Protein 6BWL (pdb70)

Organism: NCBI:txid339854

Radius of gyration: 18.66 Å; Cα contacts (8 Å, |Δi|>4): 687; chains: 1; bounding box: 44×49×40 Å

B-factor: mean 16.12, std 9.56, range [5.5, 86.9]

Sequence (313 aa):
MKILVTGGAGFIGRWVVKRLLQDKHEVWILDNLANSTTANITTEFAHDLNLKKQCCIQGDIKDKKLVAQLFENNSFDLCYHLAASINVQDDSIDDARATFENDTIGTFNLLEQCLNYDVKMVFMSTCMVYDKATNIQGISELDPIKPASPYAGSSKIAAENMVLSYYYAYKLPVVVIRPFNTYGPFQKTGGEGGVVAIFINNKLDNVPLNIYGDGKQTRDLLYVEDCADFVVAAGYSAKANGHIINAGTGQQDISINKLAELISGNKVSIQHVTHIHPQSEIQKLLCNYEKAKTILNNWEEPKVSLEDGVIKTEEWIKSLK

Structure (mmCIF, N/CA/C/O backbone):
data_6BWL
#
_entry.id   6BWL
#
_cell.length_a   96.420
_cell.length_b   98.341
_cell.length_c   98.603
_cell.angle_alpha   90.00
_cell.angle_beta   90.00
_cell.angle_gamma   90.00
#
_symmetry.space_group_name_H-M   'C 2 2 21'
#
loop_
_entity.id
_entity.type
_entity.pdbx_description
1 polymer Pal
2 non-polymer NICOTINAMIDE-ADENINE-DINUCLEOTIDE
3 non-polymer "URIDINE-5'-DIPHOSPHATE"
4 non-polymer 1,2-ETHANEDIOL
5 non-polymer 'CHLORIDE ION'
6 non-polymer 'SODIUM ION'
7 water water
#
loop_
_atom_site.group_PDB
_atom_site.id
_atom_site.type_symbol
_atom_site.label_atom_id
_atom_site.label_alt_id
_atom_site.label_comp_id
_atom_site.label_asym_id
_atom_site.label_entity_id
_atom_site.label_seq_id
_atom_site.pdbx_PDB_ins_code
_atom_site.Cartn_x
_atom_site.Cartn_y
_atom_site.Cartn_z
_atom_site.occupancy
_atom_site.B_iso_or_equiv
_atom_site.auth_seq_id
_atom_site.auth_comp_id
_atom_site.auth_asym_id
_atom_site.auth_atom_id
_atom_site.pdbx_PDB_model_num
ATOM 1 N N . MET A 1 1 ? -32.957 19.077 24.852 1.00 10.80 1 MET A N 1
ATOM 2 C CA . MET A 1 1 ? -33.328 18.899 23.434 1.00 10.52 1 MET A CA 1
ATOM 3 C C . MET A 1 1 ? -34.540 18.011 23.383 1.00 10.24 1 MET A C 1
ATOM 4 O O . MET A 1 1 ? -34.853 17.346 24.385 1.00 11.06 1 MET A O 1
ATOM 9 N N . LYS A 1 2 ? -35.227 18.023 22.252 1.00 10.05 2 LYS A N 1
ATOM 10 C CA . LYS A 1 2 ? -36.395 17.171 22.008 1.00 9.21 2 LYS A CA 1
ATOM 11 C C . LYS A 1 2 ? -35.919 16.049 21.084 1.00 9.67 2 LYS A C 1
ATOM 12 O O . LYS A 1 2 ? -35.474 16.302 19.959 1.00 9.66 2 LYS A O 1
ATOM 18 N N . ILE A 1 3 ? -36.028 14.826 21.579 1.00 9.12 3 ILE A N 1
ATOM 19 C CA . ILE A 1 3 ? -35.363 13.694 20.932 1.00 9.27 3 ILE A CA 1
ATOM 20 C C . ILE A 1 3 ? -36.367 12.573 20.730 1.00 9.42 3 ILE A C 1
ATOM 21 O O . ILE A 1 3 ? -37.039 12.141 21.659 1.00 10.34 3 ILE A O 1
ATOM 26 N N . LEU A 1 4 ? -36.348 12.011 19.525 1.00 8.26 4 LEU A N 1
ATOM 27 C CA . LEU A 1 4 ? -37.098 10.799 19.192 1.00 8.44 4 LEU A CA 1
ATOM 28 C C . LEU A 1 4 ? -36.166 9.603 19.181 1.00 8.82 4 LEU A C 1
ATOM 29 O O . LEU A 1 4 ? -35.141 9.636 18.485 1.00 9.49 4 LEU A O 1
ATOM 34 N N . VAL A 1 5 ? -36.470 8.559 19.952 1.00 8.01 5 VAL A N 1
ATOM 35 C CA . VAL A 1 5 ? -35.716 7.325 19.907 1.00 8.49 5 VAL A CA 1
ATOM 36 C C . VAL A 1 5 ? -36.621 6.264 19.333 1.00 8.80 5 VAL A C 1
ATOM 37 O O . VAL A 1 5 ? -37.533 5.769 20.041 1.00 9.61 5 VAL A O 1
ATOM 41 N N . THR A 1 6 ? -36.421 5.894 18.066 1.00 8.01 6 THR A N 1
ATOM 42 C CA . THR A 1 6 ? -37.160 4.764 17.555 1.00 8.04 6 THR A CA 1
ATOM 43 C C . THR A 1 6 ? -36.538 3.508 18.106 1.00 8.18 6 THR A C 1
ATOM 44 O O . THR A 1 6 ? -35.304 3.425 18.274 1.00 8.39 6 THR A O 1
ATOM 48 N N . GLY A 1 7 ? -37.332 2.486 18.409 1.00 8.19 7 GLY A N 1
ATOM 49 C CA . GLY A 1 7 ? -36.815 1.290 19.032 1.00 8.27 7 GLY A CA 1
ATOM 50 C C . GLY A 1 7 ? -36.372 1.486 20.461 1.00 8.61 7 GLY A C 1
ATOM 51 O O . GLY A 1 7 ? -35.640 0.665 21.019 1.00 8.97 7 GLY A O 1
ATOM 52 N N . GLY A 1 8 ? -36.816 2.571 21.105 1.00 8.81 8 GLY A N 1
ATOM 53 C CA . GLY A 1 8 ? -36.377 2.893 22.447 1.00 8.61 8 GLY A CA 1
ATOM 54 C C . GLY A 1 8 ? -36.853 1.995 23.562 1.00 9.05 8 GLY A C 1
ATOM 55 O O . GLY A 1 8 ? -36.369 2.163 24.682 1.00 9.39 8 GLY A O 1
ATOM 56 N N . ALA A 1 9 ? -37.804 1.088 23.288 1.00 8.30 9 ALA A N 1
ATOM 57 C CA . ALA A 1 9 ? -38.154 0.088 24.314 1.00 8.99 9 ALA A CA 1
ATOM 58 C C . ALA A 1 9 ? -37.352 -1.187 24.164 1.00 10.17 9 ALA A C 1
ATOM 59 O O . ALA A 1 9 ? -37.554 -2.103 24.949 1.00 10.55 9 ALA A O 1
ATOM 61 N N . GLY A 1 10 ? -36.456 -1.233 23.185 1.00 9.79 10 GLY A N 1
ATOM 62 C CA . GLY A 1 10 ? -35.635 -2.415 22.989 1.00 9.11 10 GLY A CA 1
ATOM 63 C C . GLY A 1 10 ? -34.414 -2.464 23.886 1.00 8.57 10 GLY A C 1
ATOM 64 O O . GLY A 1 10 ? -34.252 -1.693 24.829 1.00 8.71 10 GLY A O 1
ATOM 65 N N . PHE A 1 11 ? -33.574 -3.447 23.600 1.00 8.31 11 PHE A N 1
ATOM 66 C CA . PHE A 1 11 ? -32.393 -3.739 24.414 1.00 8.77 11 PHE A CA 1
ATOM 67 C C . PHE A 1 11 ? -31.398 -2.584 24.473 1.00 7.94 11 PHE A C 1
ATOM 68 O O . PHE A 1 11 ? -31.154 -1.990 25.519 1.00 8.89 11 PHE A O 1
ATOM 76 N N . ILE A 1 12 ? -30.846 -2.209 23.317 1.00 7.68 12 ILE A N 1
ATOM 77 C CA . ILE A 1 12 ? -29.928 -1.093 23.304 1.00 7.98 12 ILE A CA 1
ATOM 78 C C . ILE A 1 12 ? -30.682 0.214 23.514 1.00 7.76 12 ILE A C 1
ATOM 79 O O . ILE A 1 12 ? -30.252 1.121 24.244 1.00 8.39 12 ILE A O 1
ATOM 84 N N . GLY A 1 13 ? -31.869 0.300 22.917 1.00 7.80 13 GLY A N 1
ATOM 85 C CA . GLY A 1 13 ? -32.718 1.490 23.012 1.00 8.30 13 GLY A CA 1
ATOM 86 C C . GLY A 1 13 ? -33.034 1.945 24.398 1.00 7.90 13 GLY A C 1
ATOM 87 O O . GLY A 1 13 ? -32.973 3.142 24.698 1.00 9.03 13 GLY A O 1
ATOM 88 N N . ARG A 1 14 ? -33.353 0.991 25.286 1.00 7.88 14 ARG A N 1
ATOM 89 C CA . ARG A 1 14 ? -33.698 1.411 26.637 1.00 8.60 14 ARG A CA 1
ATOM 90 C C . ARG A 1 14 ? -32.530 2.040 27.351 1.00 8.25 14 ARG A C 1
ATOM 91 O O . ARG A 1 14 ? -32.672 2.916 28.221 1.00 8.49 14 ARG A O 1
ATOM 99 N N . TRP A 1 15 ? -31.297 1.604 27.023 1.00 7.92 15 TRP A N 1
ATOM 100 C CA . TRP A 1 15 ? -30.084 2.174 27.596 1.00 8.64 15 TRP A CA 1
ATOM 101 C C . TRP A 1 15 ? -29.742 3.549 27.012 1.00 8.47 15 TRP A C 1
ATOM 102 O O . TRP A 1 15 ? -29.259 4.446 27.707 1.00 9.61 15 TRP A O 1
ATOM 113 N N . VAL A 1 16 ? -30.034 3.727 25.725 1.00 8.27 16 VAL A N 1
ATOM 114 C CA . VAL A 1 16 ? -29.953 5.048 25.100 1.00 8.70 16 VAL A CA 1
ATOM 115 C C . VAL A 1 16 ? -30.908 6.003 25.780 1.00 8.93 16 VAL A C 1
ATOM 116 O O . VAL A 1 16 ? -30.538 7.123 26.164 1.00 9.34 16 VAL A O 1
ATOM 120 N N . VAL A 1 17 ? -32.158 5.546 25.946 1.00 8.70 17 VAL A N 1
ATOM 121 C CA . VAL A 1 17 ? -33.166 6.357 26.641 1.00 9.79 17 VAL A CA 1
ATOM 122 C C . VAL A 1 17 ? -32.681 6.703 28.033 1.00 9.81 17 VAL A C 1
ATOM 123 O O . VAL A 1 17 ? -32.761 7.871 28.461 1.00 9.63 17 VAL A O 1
ATOM 127 N N . LYS A 1 18 ? -32.152 5.741 28.787 1.00 9.20 18 LYS A N 1
ATOM 128 C CA . LYS A 1 18 ? -31.700 6.034 30.149 1.00 8.99 18 LYS A CA 1
ATOM 129 C C . LYS A 1 18 ? -30.690 7.182 30.155 1.00 9.26 18 LYS A C 1
ATOM 130 O O . LYS A 1 18 ? -30.776 8.091 30.978 1.00 10.34 18 LYS A O 1
ATOM 136 N N . ARG A 1 19 ? -29.706 7.113 29.265 1.00 9.36 19 ARG A N 1
ATOM 137 C CA . ARG A 1 19 ? -28.664 8.118 29.207 1.00 9.61 19 ARG A CA 1
ATOM 138 C C . ARG A 1 19 ? -29.223 9.484 28.832 1.00 9.97 19 ARG A C 1
ATOM 139 O O . ARG A 1 19 ? -28.872 10.492 29.425 1.00 10.24 19 ARG A O 1
ATOM 147 N N . LEU A 1 20 ? -30.105 9.521 27.848 1.00 9.02 20 LEU A N 1
ATOM 148 C CA . LEU A 1 20 ? -30.719 10.791 27.406 1.00 9.15 20 LEU A CA 1
ATOM 149 C C . LEU A 1 20 ? -31.553 11.437 28.521 1.00 10.06 20 LEU A C 1
ATOM 150 O O . LEU A 1 20 ? -31.518 12.648 28.719 1.00 10.50 20 LEU A O 1
ATOM 155 N N . LEU A 1 21 ? -32.262 10.600 29.283 1.00 10.01 21 LEU A N 1
ATOM 156 C CA . LEU A 1 21 ? -33.018 11.094 30.449 1.00 10.89 21 LEU A CA 1
ATOM 157 C C . LEU A 1 21 ? -32.095 11.583 31.555 1.00 11.43 21 LEU A C 1
ATOM 158 O O . LEU A 1 21 ? -32.400 12.620 32.183 1.00 12.72 21 LEU A O 1
ATOM 163 N N . GLN A 1 22 ? -30.978 10.902 31.792 1.00 10.58 22 GLN A N 1
ATOM 164 C CA . GLN A 1 22 ? -29.980 11.387 32.761 1.00 11.45 22 GLN A CA 1
ATOM 165 C C . GLN A 1 22 ? -29.457 12.755 32.363 1.00 12.08 22 GLN A C 1
ATOM 166 O O . GLN A 1 22 ? -29.196 13.629 33.214 1.00 13.94 22 GLN A O 1
ATOM 172 N N . ASP A 1 23 ? -29.366 12.985 31.052 1.00 10.34 23 ASP A N 1
ATOM 173 C CA . ASP A 1 23 ? -28.877 14.243 30.522 1.00 10.65 23 ASP A CA 1
ATOM 174 C C . ASP A 1 23 ? -29.990 15.273 30.346 1.00 11.20 23 ASP A C 1
ATOM 175 O O . ASP A 1 23 ? -29.741 16.351 29.807 1.00 12.29 23 ASP A O 1
ATOM 180 N N . LYS A 1 24 ? -31.195 14.956 30.838 1.00 11.42 24 LYS A N 1
ATOM 181 C CA . LYS A 1 24 ? -32.329 15.867 31.000 1.00 12.71 24 LYS A CA 1
ATOM 182 C C . LYS A 1 24 ? -32.952 16.339 29.690 1.00 12.39 24 LYS A C 1
ATOM 183 O O . LYS A 1 24 ? -33.594 17.392 29.589 1.00 14.33 24 LYS A O 1
ATOM 189 N N . HIS A 1 25 ? -32.806 15.518 28.647 1.00 9.92 25 HIS A N 1
ATOM 190 C CA . HIS A 1 25 ? -33.529 15.750 27.413 1.00 9.76 25 HIS A CA 1
ATOM 191 C C . HIS A 1 25 ? -34.959 15.264 27.475 1.00 10.48 25 HIS A C 1
ATOM 192 O O . HIS A 1 25 ? -35.250 14.337 28.252 1.00 11.40 25 HIS A O 1
ATOM 199 N N . GLU A 1 26 ? -35.820 15.850 26.663 1.00 10.17 26 GLU A N 1
ATOM 200 C CA . GLU A 1 26 ? -37.196 15.414 26.506 1.00 9.91 26 GLU A CA 1
ATOM 201 C C . GLU A 1 26 ? -37.178 14.318 25.453 1.00 10.85 26 GLU A C 1
ATOM 202 O O . GLU A 1 26 ? -36.726 14.554 24.326 1.00 11.20 26 GLU A O 1
ATOM 208 N N . VAL A 1 27 ? -37.643 13.127 25.814 1.00 9.98 27 VAL A N 1
ATOM 209 C CA . VAL A 1 27 ? -37.523 11.951 24.965 1.00 9.98 27 VAL A CA 1
ATOM 210 C C . VAL A 1 27 ? -38.920 11.425 24.615 1.00 9.59 27 VAL A C 1
ATOM 211 O O . VAL A 1 27 ? -39.796 11.239 25.499 1.00 10.77 27 VAL A O 1
ATOM 215 N N . TRP A 1 28 ? -39.091 11.098 23.353 1.00 9.18 28 TRP A N 1
ATOM 216 C CA . TRP A 1 28 ? -40.252 10.377 22.829 1.00 9.00 28 TRP A CA 1
ATOM 217 C C . TRP A 1 28 ? -39.721 9.048 22.324 1.00 10.57 28 TRP A C 1
ATOM 218 O O . TRP A 1 28 ? -38.726 8.990 21.600 1.00 10.94 28 TRP A O 1
ATOM 229 N N . ILE A 1 29 ? -40.396 7.952 22.657 1.00 9.83 29 ILE A N 1
ATOM 230 C CA . ILE A 1 29 ? -40.085 6.645 22.105 1.00 9.13 29 ILE A CA 1
ATOM 231 C C . ILE A 1 29 ? -41.117 6.255 21.088 1.00 10.20 29 ILE A C 1
ATOM 232 O O . ILE A 1 29 ? -42.335 6.439 21.287 1.00 10.92 29 ILE A O 1
ATOM 237 N N . LEU A 1 30 ? -40.668 5.698 19.965 1.00 9.59 30 LEU A N 1
ATOM 238 C CA . LEU A 1 30 ? -41.559 5.090 19.000 1.00 10.01 30 LEU A CA 1
ATOM 239 C C . LEU A 1 30 ? -41.149 3.620 18.873 1.00 10.21 30 LEU A C 1
ATOM 240 O O . LEU A 1 30 ? -40.008 3.338 18.462 1.00 10.34 30 LEU A O 1
ATOM 245 N N . ASP A 1 31 ? -42.009 2.679 19.248 1.00 10.58 31 ASP A N 1
ATOM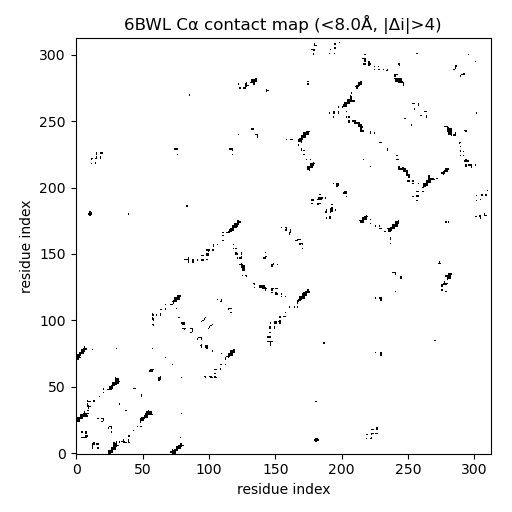 246 C CA . ASP A 1 31 ? -41.645 1.277 19.283 1.00 10.21 31 ASP A CA 1
ATOM 247 C C . ASP A 1 31 ? -42.919 0.442 19.120 1.00 12.14 31 ASP A C 1
ATOM 248 O O . ASP A 1 31 ? -43.859 0.691 19.853 1.00 13.87 31 ASP A O 1
ATOM 253 N N . ASN A 1 32 ? -42.923 -0.518 18.216 1.00 11.54 32 ASN A N 1
ATOM 254 C CA . ASN A 1 32 ? -44.139 -1.323 17.978 1.00 11.43 32 ASN A CA 1
ATOM 255 C C . ASN A 1 32 ? -44.152 -2.514 18.937 1.00 14.68 32 ASN A C 1
ATOM 256 O O . ASN A 1 32 ? -45.082 -3.323 18.877 1.00 14.36 32 ASN A O 1
ATOM 261 N N . LEU A 1 33 ? -43.139 -2.670 19.788 1.00 11.70 33 LEU A N 1
ATOM 262 C CA . LEU A 1 33 ? -43.052 -3.771 20.737 1.00 12.16 33 LEU A CA 1
ATOM 263 C C . LEU A 1 33 ? -43.048 -5.128 20.052 1.00 14.06 33 LEU A C 1
ATOM 264 O O . LEU A 1 33 ? -43.409 -6.151 20.678 1.00 14.58 33 LEU A O 1
ATOM 269 N N . ALA A 1 34 ? -42.573 -5.210 18.819 1.00 11.92 34 ALA A N 1
ATOM 270 C CA . ALA A 1 34 ? -42.509 -6.463 18.132 1.00 12.69 34 ALA A CA 1
ATOM 271 C C . ALA A 1 34 ? -41.460 -7.376 18.740 1.00 13.14 34 ALA A C 1
ATOM 272 O O . ALA A 1 34 ? -41.605 -8.598 18.666 1.00 15.41 34 ALA A O 1
ATOM 274 N N . ASN A 1 35 ? -40.407 -6.819 19.328 1.00 12.84 35 ASN A N 1
ATOM 275 C CA . ASN A 1 35 ? -39.322 -7.617 19.891 1.00 12.52 35 ASN A CA 1
ATOM 276 C C . ASN A 1 35 ? -38.995 -7.230 21.324 1.00 12.08 35 ASN A C 1
ATOM 277 O O . ASN A 1 35 ? -37.915 -7.548 21.817 1.00 12.78 35 ASN A O 1
ATOM 282 N N . SER A 1 36 ? -39.918 -6.581 22.013 1.00 11.22 36 SER A N 1
ATOM 283 C CA . SER A 1 36 ? -39.657 -6.102 23.362 1.00 11.85 36 SER A CA 1
ATOM 284 C C . SER A 1 36 ? -40.944 -5.955 24.128 1.00 13.71 36 SER A C 1
ATOM 285 O O . SER A 1 36 ? -42.007 -6.131 23.539 1.00 13.99 36 SER A O 1
ATOM 288 N N . THR A 1 37 ? -40.829 -5.614 25.408 1.00 13.20 37 THR A N 1
ATOM 289 C CA . THR A 1 37 ? -41.997 -5.269 26.222 1.00 14.47 37 THR A CA 1
ATOM 290 C C . THR A 1 37 ? -41.704 -4.000 26.972 1.00 15.30 37 THR A C 1
ATOM 291 O O . THR A 1 37 ? -40.538 -3.576 27.105 1.00 14.41 37 THR A O 1
ATOM 295 N N . THR A 1 38 ? -42.743 -3.376 27.527 1.00 16.22 38 THR A N 1
ATOM 296 C CA . THR A 1 38 ? -42.530 -2.173 28.292 1.00 14.42 38 THR A CA 1
ATOM 297 C C . THR A 1 38 ? -41.795 -2.386 29.592 1.00 13.25 38 THR A C 1
ATOM 298 O O . THR A 1 38 ? -41.358 -1.415 30.182 1.00 14.09 38 THR A O 1
ATOM 302 N N . ALA A 1 39 ? -41.574 -3.637 30.014 1.00 14.22 39 ALA A N 1
ATOM 303 C CA . ALA A 1 39 ? -40.708 -3.892 31.156 1.00 13.08 39 ALA A CA 1
ATOM 304 C C . ALA A 1 39 ? -39.318 -3.303 30.975 1.00 12.58 39 ALA A C 1
ATOM 305 O O . ALA A 1 39 ? -38.653 -2.953 31.940 1.00 12.92 39 ALA A O 1
ATOM 307 N N . ASN A 1 40 ? -38.912 -3.131 29.719 1.00 11.76 40 ASN A N 1
ATOM 308 C CA . ASN A 1 40 ? -37.592 -2.546 29.475 1.00 10.25 40 ASN A CA 1
ATOM 309 C C . ASN A 1 40 ? -37.493 -1.064 29.851 1.00 11.22 40 ASN A C 1
ATOM 310 O O . ASN A 1 40 ? -36.395 -0.549 30.049 1.00 11.33 40 ASN A O 1
ATOM 315 N N . ILE A 1 41 ? -38.643 -0.385 29.951 1.00 11.92 41 ILE A N 1
ATOM 316 C CA . ILE A 1 41 ? -38.705 1.034 30.242 1.00 11.76 41 ILE A CA 1
ATOM 317 C C . ILE A 1 41 ? -39.493 1.396 31.493 1.00 13.35 41 ILE A C 1
ATOM 318 O O . ILE A 1 41 ? -39.628 2.578 31.805 1.00 13.52 41 ILE A O 1
ATOM 323 N N . THR A 1 42 ? -39.937 0.399 32.247 1.00 14.14 42 THR A N 1
ATOM 324 C CA A THR A 1 42 ? -40.618 0.644 33.549 0.50 17.06 42 THR A CA 1
ATOM 325 C CA B THR A 1 42 ? -40.673 0.716 33.466 0.50 17.00 42 THR A CA 1
ATOM 326 C C . THR A 1 42 ? -39.827 1.539 34.448 1.00 15.46 42 THR A C 1
ATOM 327 O O . THR A 1 42 ? -40.380 2.355 35.187 1.00 15.13 42 THR A O 1
ATOM 334 N N . GLU A 1 43 ? -38.508 1.372 34.450 1.00 12.17 43 GLU A N 1
ATOM 335 C CA . GLU A 1 43 ? -37.632 2.171 35.263 1.00 12.44 43 GLU A CA 1
ATOM 336 C C . GLU A 1 43 ? -37.890 3.684 35.082 1.00 12.05 43 GLU A C 1
ATOM 337 O O . GLU A 1 43 ? -37.650 4.477 36.006 1.00 15.24 43 GLU A O 1
ATOM 343 N N . PHE A 1 44 ? -38.359 4.072 33.907 1.00 12.51 44 PHE A N 1
ATOM 344 C CA . PHE A 1 44 ? -38.499 5.470 33.532 1.00 13.21 44 PHE A CA 1
ATOM 345 C C . PHE A 1 44 ? -39.936 5.972 33.579 1.00 13.33 44 PHE A C 1
ATOM 346 O O . PHE A 1 44 ? -40.207 7.074 33.127 1.00 13.50 44 PHE A O 1
ATOM 354 N N . ALA A 1 45 ? -40.847 5.164 34.098 1.00 12.13 45 ALA A N 1
ATOM 355 C CA . ALA A 1 45 ? -42.267 5.483 34.039 1.00 14.32 45 ALA A CA 1
ATOM 356 C C . ALA A 1 45 ? -42.690 6.709 34.817 1.00 14.08 45 ALA A C 1
ATOM 357 O O . ALA A 1 45 ? -43.771 7.235 34.525 1.00 16.38 45 ALA A O 1
ATOM 359 N N . HIS A 1 46 ? -41.841 7.190 35.712 1.00 11.60 46 HIS A N 1
ATOM 360 C CA . HIS A 1 46 ? -42.159 8.392 36.474 1.00 11.34 46 HIS A CA 1
ATOM 361 C C . HIS A 1 46 ? -41.208 9.544 36.154 1.00 11.86 46 HIS A C 1
ATOM 362 O O . HIS A 1 46 ? -41.156 10.534 36.890 1.00 11.61 46 HIS A O 1
ATOM 369 N N . ASP A 1 47 ? -40.448 9.414 35.066 1.00 11.99 47 ASP A N 1
ATOM 370 C CA . ASP A 1 47 ? -39.564 10.521 34.664 1.00 12.39 47 ASP A CA 1
ATOM 371 C C . ASP A 1 47 ? -40.355 11.443 33.754 1.00 12.52 47 ASP A C 1
ATOM 372 O O . ASP A 1 47 ? -40.773 11.048 32.666 1.00 13.25 47 ASP A O 1
ATOM 377 N N . LEU A 1 48 ? -40.580 12.681 34.189 1.00 14.24 48 LEU A N 1
ATOM 378 C CA . LEU A 1 48 ? -41.352 13.628 33.426 1.00 14.57 48 LEU A CA 1
ATOM 379 C C . LEU A 1 48 ? -40.707 13.966 32.081 1.00 13.54 48 LEU A C 1
ATOM 380 O O . LEU A 1 48 ? -41.401 14.484 31.209 1.00 15.64 48 LEU A O 1
ATOM 385 N N . ASN A 1 49 ? -39.399 13.697 31.947 1.00 12.65 49 ASN A N 1
ATOM 386 C CA . ASN A 1 49 ? -38.750 13.949 30.661 1.00 11.67 49 ASN A CA 1
ATOM 387 C C . ASN A 1 49 ? -38.978 12.843 29.656 1.00 11.63 49 ASN A C 1
ATOM 388 O O . ASN A 1 49 ? -38.705 13.049 28.483 1.00 12.09 49 ASN A O 1
ATOM 393 N N . LEU A 1 50 ? -39.525 11.704 30.074 1.00 11.30 50 LEU A N 1
ATOM 394 C CA . LEU A 1 50 ? -39.976 10.697 29.103 1.00 12.05 50 LEU A CA 1
ATOM 395 C C . LEU A 1 50 ? -41.398 11.080 28.715 1.00 12.37 50 LEU A C 1
ATOM 396 O O . LEU A 1 50 ? -42.363 10.855 29.481 1.00 14.66 50 LEU A O 1
ATOM 401 N N . LYS A 1 51 ? -41.539 11.749 27.579 1.00 11.60 51 LYS A N 1
ATOM 402 C CA A LYS A 1 51 ? -42.788 12.412 27.236 0.50 12.62 51 LYS A CA 1
ATOM 403 C CA B LYS A 1 51 ? -42.783 12.411 27.217 0.50 12.60 51 LYS A CA 1
ATOM 404 C C . LYS A 1 51 ? -43.867 11.455 26.784 1.00 16.06 51 LYS A C 1
ATOM 405 O O . LYS A 1 51 ? -45.029 11.616 27.155 1.00 17.13 51 LYS A O 1
ATOM 416 N N . GLN A 1 52 ? -43.509 10.471 25.978 1.00 12.78 52 GLN A N 1
ATOM 417 C CA . GLN A 1 52 ? -44.495 9.569 25.404 1.00 14.36 52 GLN A CA 1
ATOM 418 C C . GLN A 1 52 ? -43.784 8.322 24.964 1.00 16.75 52 GLN A C 1
ATOM 419 O O . GLN A 1 52 ? -42.620 8.385 24.508 1.00 15.07 52 GLN A O 1
ATOM 425 N N . CYS A 1 53 ? -44.465 7.191 25.048 1.00 15.14 53 CYS A N 1
ATOM 426 C CA A CYS A 1 53 ? -44.035 5.962 24.435 0.50 14.58 53 CYS A CA 1
ATOM 427 C CA B CYS A 1 53 ? -44.015 5.939 24.424 0.50 14.44 53 CYS A CA 1
ATOM 428 C C . CYS A 1 53 ? -45.095 5.528 23.448 1.00 15.11 53 CYS A C 1
ATOM 429 O O . CYS A 1 53 ? -46.138 4.956 23.832 1.00 17.59 53 CYS A O 1
ATOM 434 N N . ILE A 1 54 ? -44.873 5.811 22.174 1.00 13.35 54 ILE A N 1
ATOM 435 C CA . ILE A 1 54 ? -45.869 5.572 21.146 1.00 12.76 54 ILE A CA 1
ATOM 436 C C . ILE A 1 54 ? -45.697 4.147 20.646 1.00 14.45 54 ILE A C 1
ATOM 437 O O . ILE A 1 54 ? -44.617 3.777 20.165 1.00 13.81 54 ILE A O 1
ATOM 442 N N . GLN A 1 55 ? -46.731 3.325 20.762 1.00 12.27 55 GLN A N 1
ATOM 443 C CA . GLN A 1 55 ? -46.740 2.011 20.187 1.00 12.81 55 GLN A CA 1
ATOM 444 C C . GLN A 1 55 ? -47.216 2.113 18.758 1.00 15.82 55 GLN A C 1
ATOM 445 O O . GLN A 1 55 ? -48.420 2.192 18.462 1.00 17.75 55 GLN A O 1
ATOM 451 N N . GLY A 1 56 ? -46.269 2.213 17.845 1.00 13.60 56 GLY A N 1
ATOM 452 C CA . GLY A 1 56 ? -46.587 2.458 16.454 1.00 14.19 56 GLY A CA 1
ATOM 453 C C . GLY A 1 56 ? -45.424 1.962 15.614 1.00 12.40 56 GLY A C 1
ATOM 454 O O . GLY A 1 56 ? -44.367 1.623 16.129 1.00 12.80 56 GLY A O 1
ATOM 455 N N . ASP A 1 57 ? -45.660 1.916 14.316 1.00 11.38 57 ASP A N 1
ATOM 456 C CA . ASP A 1 57 ? -44.787 1.210 13.382 1.00 10.50 57 ASP A CA 1
ATOM 457 C C . ASP A 1 57 ? -44.147 2.212 12.452 1.00 10.69 57 ASP A C 1
ATOM 458 O O . ASP A 1 57 ? -44.832 3.035 11.846 1.00 11.19 57 ASP A O 1
ATOM 463 N N . ILE A 1 58 ? -42.826 2.141 12.316 1.00 9.49 58 ILE A N 1
ATOM 464 C CA . ILE A 1 58 ? -42.111 2.995 11.366 1.00 9.65 58 ILE A CA 1
ATOM 465 C C . ILE A 1 58 ? -42.507 2.748 9.899 1.00 9.39 58 ILE A C 1
ATOM 466 O O . ILE A 1 58 ? -42.210 3.574 9.036 1.00 10.15 58 ILE A O 1
ATOM 471 N N . LYS A 1 59 ? -43.154 1.610 9.624 1.00 9.22 59 LYS A N 1
ATOM 472 C CA . LYS A 1 59 ? -43.676 1.354 8.286 1.00 10.05 59 LYS A CA 1
ATOM 473 C C . LYS A 1 59 ? -44.992 2.064 8.013 1.00 11.81 59 LYS A C 1
ATOM 474 O O . LYS A 1 59 ? -45.438 2.074 6.887 1.00 12.13 59 LYS A O 1
ATOM 480 N N . ASP A 1 60 ? -45.600 2.645 9.033 1.00 11.20 60 ASP A N 1
ATOM 481 C CA . ASP A 1 60 ? -46.870 3.342 8.873 1.00 11.34 60 ASP A CA 1
ATOM 482 C C . ASP A 1 60 ? -46.586 4.797 8.511 1.00 11.19 60 ASP A C 1
ATOM 483 O O . ASP A 1 60 ? -46.289 5.572 9.329 1.00 11.81 60 ASP A O 1
ATOM 488 N N . LYS A 1 61 ? -46.633 5.089 7.212 1.00 12.91 61 LYS A N 1
ATOM 489 C CA . LYS A 1 61 ? -46.202 6.377 6.710 1.00 14.06 61 LYS A CA 1
ATOM 490 C C . LYS A 1 61 ? -47.021 7.521 7.331 1.00 11.48 61 LYS A C 1
ATOM 491 O O . LYS A 1 61 ? -46.493 8.574 7.650 1.00 13.11 61 LYS A O 1
ATOM 497 N N . LYS A 1 62 ? -48.312 7.290 7.488 1.00 13.47 62 LYS A N 1
ATOM 498 C CA . LYS A 1 62 ? -49.150 8.357 8.016 1.00 12.77 62 LYS A CA 1
ATOM 499 C C . LYS A 1 62 ? -48.843 8.651 9.470 1.00 12.73 62 LYS A C 1
ATOM 500 O O . LYS A 1 62 ? -48.748 9.804 9.900 1.00 12.91 62 LYS A O 1
ATOM 506 N N . LEU A 1 63 ? -48.654 7.601 10.265 1.00 11.37 63 LEU A N 1
ATOM 507 C CA . LEU A 1 63 ? -48.240 7.782 11.642 1.00 11.07 63 LEU A CA 1
ATOM 508 C C . LEU A 1 63 ? -46.911 8.522 11.773 1.00 9.93 63 LEU A C 1
ATOM 509 O O . LEU A 1 63 ? -46.766 9.455 12.556 1.00 11.22 63 LEU A O 1
ATOM 514 N N . VAL A 1 64 ? -45.943 8.140 10.939 1.00 10.61 64 VAL A N 1
ATOM 515 C CA . VAL A 1 64 ? -44.627 8.783 10.984 1.00 11.27 64 VAL A CA 1
ATOM 516 C C . VAL A 1 64 ? -44.753 10.261 10.592 1.00 10.81 64 VAL A C 1
ATOM 517 O O . VAL A 1 64 ? -44.192 11.126 11.276 1.00 11.27 64 VAL A O 1
ATOM 521 N N . ALA A 1 65 ? -45.541 10.546 9.560 1.00 12.23 65 ALA A N 1
ATOM 522 C CA . ALA A 1 65 ? -45.744 11.950 9.185 1.00 12.09 65 ALA A CA 1
ATOM 523 C C . ALA A 1 65 ? -46.392 12.751 10.314 1.00 11.93 65 ALA A C 1
ATOM 524 O O . ALA A 1 65 ? -45.913 13.818 10.697 1.00 12.27 65 ALA A O 1
ATOM 526 N N . GLN A 1 66 ? -47.465 12.194 10.897 1.00 11.32 66 GLN A N 1
ATOM 527 C CA . GLN A 1 66 ? -48.136 12.893 11.981 1.00 13.00 66 GLN A CA 1
ATOM 528 C C . GLN A 1 66 ? -47.249 13.117 13.192 1.00 13.48 66 GLN A C 1
ATOM 529 O O . GLN A 1 66 ? -47.292 14.160 13.865 1.00 12.63 66 GLN A O 1
ATOM 535 N N . LEU A 1 67 ? -46.415 12.129 13.507 1.00 11.76 67 LEU A N 1
ATOM 536 C CA . LEU A 1 67 ? -45.538 12.233 14.636 1.00 12.10 67 LEU A CA 1
ATOM 537 C C . LEU A 1 67 ? -44.562 13.406 14.488 1.00 13.16 67 LEU A C 1
ATOM 538 O O . LEU A 1 67 ? -44.403 14.202 15.392 1.00 13.29 67 LEU A O 1
ATOM 543 N N . PHE A 1 68 ? -43.988 13.578 13.312 1.00 10.88 68 PHE A N 1
ATOM 544 C CA . PHE A 1 68 ? -43.065 14.691 13.082 1.00 12.13 68 PHE A CA 1
ATOM 545 C C . PHE A 1 68 ? -43.770 16.026 12.901 1.00 14.77 68 PHE A C 1
ATOM 546 O O . PHE A 1 68 ? -43.235 17.048 13.354 1.00 16.49 68 PHE A O 1
ATOM 554 N N . GLU A 1 69 ? -44.959 15.999 12.318 1.00 13.51 69 GLU A N 1
ATOM 555 C CA . GLU A 1 69 ? -45.761 17.210 12.054 1.00 16.76 69 GLU A CA 1
ATOM 556 C C . GLU A 1 69 ? -46.208 17.806 13.364 1.00 19.78 69 GLU A C 1
ATOM 557 O O . GLU A 1 69 ? -46.368 19.041 13.434 1.00 24.12 69 GLU A O 1
ATOM 563 N N . ASN A 1 70 ? -46.449 16.978 14.379 1.00 15.24 70 ASN A N 1
ATOM 564 C CA . ASN A 1 70 ? -47.049 17.420 15.634 1.00 18.52 70 ASN A CA 1
ATOM 565 C C . ASN A 1 70 ? -46.083 17.488 16.810 1.00 18.20 70 ASN A C 1
ATOM 566 O O . ASN A 1 70 ? -46.449 17.838 17.936 1.00 21.16 70 ASN A O 1
ATOM 571 N N . ASN A 1 71 ? -44.791 17.294 16.547 1.00 18.40 71 ASN A N 1
ATOM 572 C CA . ASN A 1 71 ? -43.742 17.522 17.494 1.00 19.34 71 ASN A CA 1
ATOM 573 C C . ASN A 1 71 ? -42.688 18.427 16.842 1.00 27.45 71 ASN A C 1
ATOM 574 O O . ASN A 1 71 ? -42.796 18.869 15.678 1.00 34.63 71 ASN A O 1
ATOM 579 N N . SER A 1 72 ? -41.730 18.833 17.625 1.00 18.46 72 SER A N 1
ATOM 580 C CA . SER A 1 72 ? -40.634 19.641 17.132 1.00 18.24 72 SER A CA 1
ATOM 581 C C . SER A 1 72 ? -39.279 19.025 17.474 1.00 17.15 72 SER A C 1
ATOM 582 O O . SER A 1 72 ? -38.454 19.615 18.160 1.00 17.39 72 SER A O 1
ATOM 585 N N . PHE A 1 73 ? -39.017 17.847 16.953 1.00 10.80 73 PHE A N 1
ATOM 586 C CA . PHE A 1 73 ? -37.794 17.150 17.327 1.00 10.23 73 PHE A CA 1
ATOM 587 C C . PHE A 1 73 ? -36.558 17.876 16.811 1.00 9.67 73 PHE A C 1
ATOM 588 O O . PHE A 1 73 ? -36.531 18.399 15.687 1.00 11.14 73 PHE A O 1
ATOM 596 N N . ASP A 1 74 ? -35.513 17.802 17.627 1.00 8.39 74 ASP A N 1
ATOM 597 C CA . ASP A 1 74 ? -34.180 18.220 17.198 1.00 9.02 74 ASP A CA 1
ATOM 598 C C . ASP A 1 74 ? -33.413 17.068 16.573 1.00 8.79 74 ASP A C 1
ATOM 599 O O . ASP A 1 74 ? -32.588 17.257 15.684 1.00 9.56 74 ASP A O 1
ATOM 604 N N . LEU A 1 75 ? -33.601 15.870 17.114 1.00 9.10 75 LEU A N 1
ATOM 605 C CA . LEU A 1 75 ? -32.675 14.768 16.922 1.00 8.51 75 LEU A CA 1
ATOM 606 C C . LEU A 1 75 ? -33.428 13.458 17.001 1.00 9.33 75 LEU A C 1
ATOM 607 O O . LEU A 1 75 ? -34.351 13.340 17.817 1.00 9.37 75 LEU A O 1
ATOM 612 N N . CYS A 1 76 ? -33.067 12.503 16.125 1.00 8.31 76 CYS A N 1
ATOM 613 C CA . CYS A 1 76 ? -33.683 11.183 16.096 1.00 8.99 76 CYS A CA 1
ATOM 614 C C . CYS A 1 76 ? -32.590 10.128 16.132 1.00 9.32 76 CYS A C 1
ATOM 615 O O . CYS A 1 76 ? -31.693 10.138 15.294 1.00 9.49 76 CYS A O 1
ATOM 618 N N . TYR A 1 77 ? -32.634 9.252 17.130 1.00 8.53 77 TYR A N 1
ATOM 619 C CA . TYR A 1 77 ? -31.789 8.067 17.187 1.00 7.87 77 TYR A CA 1
ATOM 620 C C . TYR A 1 77 ? -32.650 6.942 16.640 1.00 9.35 77 TYR A C 1
ATOM 621 O O . TYR A 1 77 ? -33.666 6.559 17.247 1.00 8.85 77 TYR A O 1
ATOM 630 N N . HIS A 1 78 ? -32.295 6.436 15.463 1.00 8.08 78 HIS A N 1
ATOM 631 C CA . HIS A 1 78 ? -33.108 5.465 14.752 1.00 7.65 78 HIS A CA 1
ATOM 632 C C . HIS A 1 78 ? -32.584 4.055 14.965 1.00 7.94 78 HIS A C 1
ATOM 633 O O . HIS A 1 78 ? -31.693 3.592 14.220 1.00 8.65 78 HIS A O 1
ATOM 640 N N . LEU A 1 79 ? -33.114 3.390 16.007 1.00 7.60 79 LEU A N 1
ATOM 641 C CA . LEU A 1 79 ? -32.732 2.031 16.400 1.00 7.58 79 LEU A CA 1
ATOM 642 C C . LEU A 1 79 ? -33.740 0.978 16.025 1.00 8.06 79 LEU A C 1
ATOM 643 O O . LEU A 1 79 ? -33.434 -0.214 16.074 1.00 8.70 79 LEU A O 1
ATOM 648 N N . ALA A 1 80 ? -34.980 1.375 15.733 1.00 7.80 80 ALA A N 1
ATOM 649 C CA . ALA A 1 80 ? -35.994 0.380 15.408 1.00 8.34 80 ALA A CA 1
ATOM 650 C C . ALA A 1 80 ? -35.613 -0.418 14.184 1.00 7.62 80 ALA A C 1
ATOM 651 O O . ALA A 1 80 ? -35.325 0.167 13.163 1.00 8.59 80 ALA A O 1
ATOM 653 N N . ALA A 1 81 ? -35.697 -1.746 14.270 1.00 8.25 81 ALA A N 1
ATOM 654 C CA . ALA A 1 81 ? -35.335 -2.631 13.165 1.00 8.00 81 ALA A CA 1
ATOM 655 C C . ALA A 1 81 ? -35.724 -4.050 13.507 1.00 8.54 81 ALA A C 1
ATOM 656 O O . ALA A 1 81 ? -35.794 -4.387 14.702 1.00 9.51 81 ALA A O 1
ATOM 658 N N . SER A 1 82 ? -35.880 -4.873 12.472 1.00 8.74 82 SER A N 1
ATOM 659 C CA . SER A 1 82 ? -35.711 -6.322 12.553 1.00 9.89 82 SER A CA 1
ATOM 660 C C . SER A 1 82 ? -34.227 -6.648 12.610 1.00 9.08 82 SER A C 1
ATOM 661 O O . SER A 1 82 ? -33.449 -6.086 11.836 1.00 10.78 82 SER A O 1
ATOM 664 N N . ILE A 1 83 ? -33.808 -7.527 13.520 1.00 9.37 83 ILE A N 1
ATOM 665 C CA . ILE A 1 83 ? -32.400 -7.695 13.828 1.00 10.84 83 ILE A CA 1
ATOM 666 C C . ILE A 1 83 ? -31.877 -9.103 13.626 1.00 13.04 83 ILE A C 1
ATOM 667 O O . ILE A 1 83 ? -30.693 -9.326 13.837 1.00 15.39 83 ILE A O 1
ATOM 672 N N . ASN A 1 84 ? -32.729 -10.037 13.246 1.00 11.79 84 ASN A N 1
ATOM 673 C CA . ASN A 1 84 ? -32.342 -11.445 13.258 1.00 11.42 84 ASN A CA 1
ATOM 674 C C . ASN A 1 84 ? -31.902 -11.928 11.879 1.00 11.45 84 ASN A C 1
ATOM 675 O O . ASN A 1 84 ? -32.631 -11.839 10.903 1.00 11.81 84 ASN A O 1
ATOM 680 N N . VAL A 1 85 ? -30.659 -12.371 11.778 1.00 10.39 85 VAL A N 1
ATOM 681 C CA . VAL A 1 85 ? -30.132 -12.819 10.502 1.00 10.23 85 VAL A CA 1
ATOM 682 C C . VAL A 1 85 ? -30.962 -13.967 9.930 1.00 10.28 85 VAL A C 1
ATOM 683 O O . VAL A 1 85 ? -31.316 -13.961 8.756 1.00 9.75 85 VAL A O 1
ATOM 687 N N . GLN A 1 86 ? -31.222 -15.001 10.739 1.00 10.44 86 GLN A N 1
ATOM 688 C CA . GLN A 1 86 ? -31.941 -16.134 10.178 1.00 10.23 86 GLN A CA 1
ATOM 689 C C . GLN A 1 86 ? -33.330 -15.761 9.686 1.00 10.75 86 GLN A C 1
ATOM 690 O O . GLN A 1 86 ? -33.740 -16.240 8.627 1.00 10.25 86 GLN A O 1
ATOM 696 N N . ASP A 1 87 ? -34.063 -14.928 10.422 1.00 10.29 87 ASP A N 1
ATOM 697 C CA A ASP A 1 87 ? -35.380 -14.483 9.978 0.50 10.97 87 ASP A CA 1
ATOM 698 C CA B ASP A 1 87 ? -35.362 -14.559 9.937 0.50 10.63 87 ASP A CA 1
ATOM 699 C C . ASP A 1 87 ? -35.266 -13.774 8.624 1.00 11.13 87 ASP A C 1
ATOM 700 O O . ASP A 1 87 ? -36.135 -13.909 7.783 1.00 11.14 87 ASP A O 1
ATOM 709 N N . SER A 1 88 ? -34.199 -13.005 8.432 1.00 9.73 88 SER A N 1
ATOM 710 C CA . SER A 1 88 ? -34.029 -12.289 7.171 1.00 9.57 88 SER A CA 1
ATOM 711 C C . SER A 1 88 ? -33.753 -13.214 6.016 1.00 10.27 88 SER A C 1
ATOM 712 O O . SER A 1 88 ? -34.084 -12.902 4.879 1.00 10.27 88 SER A O 1
ATOM 715 N N . ILE A 1 89 ? -33.124 -14.360 6.276 1.00 9.53 89 ILE A N 1
ATOM 716 C CA . ILE A 1 89 ? -32.980 -15.399 5.264 1.00 10.30 89 ILE A CA 1
ATOM 717 C C . ILE A 1 89 ? -34.286 -16.120 5.013 1.00 11.33 89 ILE A C 1
ATOM 718 O O . ILE A 1 89 ? -34.638 -16.362 3.863 1.00 11.80 89 ILE A O 1
ATOM 723 N N . ASP A 1 90 ? -35.029 -16.421 6.077 1.00 10.53 90 ASP A N 1
ATOM 724 C CA . ASP A 1 90 ? -36.311 -17.106 5.915 1.00 12.54 90 ASP A CA 1
ATOM 725 C C . ASP A 1 90 ? -37.343 -16.196 5.245 1.00 14.92 90 ASP A C 1
ATOM 726 O O . ASP A 1 90 ? -38.242 -16.693 4.555 1.00 19.22 90 ASP A O 1
ATOM 731 N N . ASP A 1 91 ? -37.263 -14.905 5.488 1.00 13.92 91 ASP A N 1
ATOM 732 C CA . ASP A 1 91 ? -38.319 -13.931 5.085 1.00 16.71 91 ASP A CA 1
ATOM 733 C C . ASP A 1 91 ? -37.643 -12.632 4.805 1.00 11.35 91 ASP A C 1
ATOM 734 O O . ASP A 1 91 ? -37.631 -11.781 5.581 1.00 15.72 91 ASP A O 1
ATOM 739 N N . ALA A 1 92 ? -37.074 -12.487 3.625 1.00 10.93 92 ALA A N 1
ATOM 740 C CA . ALA A 1 92 ? -36.333 -11.245 3.389 1.00 10.62 92 ALA A CA 1
ATOM 741 C C . ALA A 1 92 ? -37.214 -10.024 3.384 1.00 10.01 92 ALA A C 1
ATOM 742 O O . ALA A 1 92 ? -36.803 -8.942 3.860 1.00 10.76 92 ALA A O 1
ATOM 744 N N . ARG A 1 93 ? -38.425 -10.138 2.825 1.00 9.91 93 ARG A N 1
ATOM 745 C CA . ARG A 1 93 ? -39.273 -8.984 2.679 1.00 10.50 93 ARG A CA 1
ATOM 746 C C . ARG A 1 93 ? -39.513 -8.271 4.006 1.00 9.27 93 ARG A C 1
ATOM 747 O O . ARG A 1 93 ? -39.472 -7.048 4.073 1.00 10.42 93 ARG A O 1
ATOM 755 N N . ALA A 1 94 ? -39.847 -9.004 5.057 1.00 9.87 94 ALA A N 1
ATOM 756 C CA . ALA A 1 94 ? -40.196 -8.309 6.285 1.00 9.92 94 ALA A CA 1
ATOM 757 C C . ALA A 1 94 ? -38.982 -7.515 6.789 1.00 9.45 94 ALA A C 1
ATOM 758 O O . ALA A 1 94 ? -39.112 -6.381 7.274 1.00 10.53 94 ALA A O 1
ATOM 760 N N . THR A 1 95 ? -37.792 -8.099 6.694 1.00 9.73 95 THR A N 1
ATOM 761 C CA . THR A 1 95 ? -36.584 -7.401 7.138 1.00 9.52 95 THR A CA 1
ATOM 762 C C . THR A 1 95 ? -36.301 -6.167 6.283 1.00 9.07 95 THR A C 1
ATOM 763 O O . THR A 1 95 ? -35.971 -5.106 6.831 1.00 8.88 95 THR A O 1
ATOM 767 N N . PHE A 1 96 ? -36.457 -6.286 4.971 1.00 8.72 96 PHE A N 1
ATOM 768 C CA . PHE A 1 96 ? -36.323 -5.153 4.056 1.00 8.12 96 PHE A CA 1
ATOM 769 C C . PHE A 1 96 ? -37.286 -4.021 4.371 1.00 8.88 96 PHE A C 1
ATOM 770 O O . PHE A 1 96 ? -36.929 -2.830 4.356 1.00 8.64 96 PHE A O 1
ATOM 778 N N . GLU A 1 97 ? -38.544 -4.385 4.560 1.00 8.88 97 GLU A N 1
ATOM 779 C CA . GLU A 1 97 ? -39.596 -3.383 4.813 1.00 9.24 97 GLU A CA 1
ATOM 780 C C . GLU A 1 97 ? -39.317 -2.670 6.122 1.00 9.20 97 GLU A C 1
ATOM 781 O O . GLU A 1 97 ? -39.392 -1.443 6.205 1.00 9.78 97 GLU A O 1
ATOM 787 N N . ASN A 1 98 ? -38.935 -3.422 7.165 1.00 8.54 98 ASN A N 1
ATOM 788 C CA . ASN A 1 98 ? -38.656 -2.773 8.453 1.00 8.26 98 ASN A CA 1
ATOM 789 C C . ASN A 1 98 ? -37.367 -1.947 8.415 1.00 9.06 98 ASN A C 1
ATOM 790 O O . ASN A 1 98 ? -37.322 -0.867 9.027 1.00 10.54 98 ASN A O 1
ATOM 795 N N . ASP A 1 99 ? -36.330 -2.461 7.762 1.00 8.64 99 ASP A N 1
ATOM 796 C CA . ASP A 1 99 ? -35.010 -1.893 7.978 1.00 7.69 99 ASP A CA 1
ATOM 797 C C . ASP A 1 99 ? -34.627 -0.913 6.921 1.00 9.34 99 ASP A C 1
ATOM 798 O O . ASP A 1 99 ? -33.822 -0.016 7.224 1.00 10.07 99 ASP A O 1
ATOM 803 N N . THR A 1 100 ? -35.116 -1.069 5.697 1.00 8.25 100 THR A N 1
ATOM 804 C CA . THR A 1 100 ? -34.805 -0.123 4.625 1.00 8.44 100 THR A CA 1
ATOM 805 C C . THR A 1 100 ? -35.962 0.836 4.418 1.00 9.46 100 THR A C 1
ATOM 806 O O . THR A 1 100 ? -35.772 2.058 4.505 1.00 8.88 100 THR A O 1
ATOM 810 N N . ILE A 1 101 ? -37.163 0.313 4.153 1.00 9.03 101 ILE A N 1
ATOM 811 C CA . ILE A 1 101 ? -38.317 1.185 3.920 1.00 8.86 101 ILE A CA 1
ATOM 812 C C . ILE A 1 101 ? -38.639 2.001 5.171 1.00 8.39 101 ILE A C 1
ATOM 813 O O . ILE A 1 101 ? -38.854 3.222 5.088 1.00 9.19 101 ILE A O 1
ATOM 818 N N . GLY A 1 102 ? -38.629 1.355 6.332 1.00 8.65 102 GLY A N 1
ATOM 819 C CA . GLY A 1 102 ? -38.910 2.098 7.578 1.00 9.35 102 GLY A CA 1
ATOM 820 C C . GLY A 1 102 ? -37.933 3.246 7.797 1.00 9.57 102 GLY A C 1
ATOM 821 O O . GLY A 1 102 ? -38.312 4.349 8.217 1.00 10.67 102 GLY A O 1
ATOM 822 N N . THR A 1 103 ? -36.655 2.988 7.542 1.00 9.09 103 THR A N 1
ATOM 823 C CA . THR A 1 103 ? -35.665 4.046 7.607 1.00 8.59 103 THR A CA 1
ATOM 824 C C . THR A 1 103 ? -35.996 5.193 6.685 1.00 9.02 103 THR A C 1
ATOM 825 O O . THR A 1 103 ? -35.906 6.378 7.059 1.00 9.73 103 THR A O 1
ATOM 829 N N . PHE A 1 104 ? -36.315 4.862 5.442 1.00 7.99 104 PHE A N 1
ATOM 830 C CA . PHE A 1 104 ? -36.631 5.873 4.467 1.00 8.58 104 PHE A CA 1
ATOM 831 C C . PHE A 1 104 ? -37.823 6.761 4.926 1.00 8.54 104 PHE A C 1
ATOM 832 O O . PHE A 1 104 ? -37.801 7.992 4.805 1.00 9.00 104 PHE A O 1
ATOM 840 N N . ASN A 1 105 ? -38.849 6.126 5.492 1.00 8.42 105 ASN A N 1
ATOM 841 C CA . ASN A 1 105 ? -40.015 6.895 5.959 1.00 9.46 105 ASN A CA 1
ATOM 842 C C . ASN A 1 105 ? -39.580 7.943 6.981 1.00 8.71 105 ASN A C 1
ATOM 843 O O . ASN A 1 105 ? -40.032 9.077 6.958 1.00 9.32 105 ASN A O 1
ATOM 848 N N . LEU A 1 106 ? -38.733 7.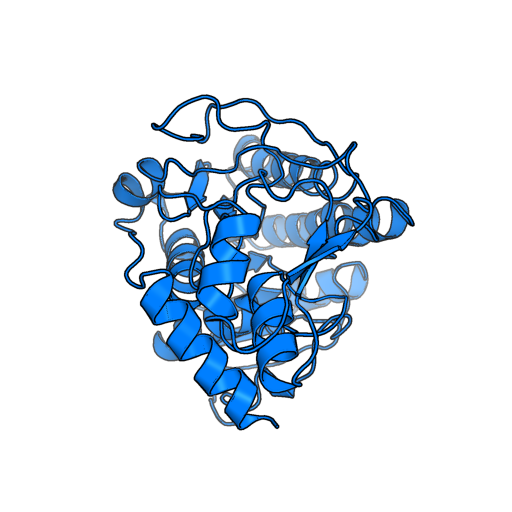528 7.927 1.00 9.56 106 LEU A N 1
ATOM 849 C CA . LEU A 1 106 ? -38.264 8.454 8.950 1.00 9.63 106 LEU A CA 1
ATOM 850 C C . LEU A 1 106 ? -37.391 9.529 8.334 1.00 10.77 106 LEU A C 1
ATOM 851 O O . LEU A 1 106 ? -37.489 10.708 8.699 1.00 10.08 106 LEU A O 1
ATOM 856 N N . LEU A 1 107 ? -36.512 9.146 7.411 1.00 10.48 107 LEU A N 1
ATOM 857 C CA . LEU A 1 107 ? -35.563 10.063 6.822 1.00 10.67 107 LEU A CA 1
ATOM 858 C C . LEU A 1 107 ? -36.276 11.184 6.088 1.00 10.46 107 LEU A C 1
ATOM 859 O O . LEU A 1 107 ? -35.893 12.367 6.160 1.00 10.52 107 LEU A O 1
ATOM 864 N N . GLU A 1 108 ? -37.358 10.862 5.386 1.00 9.72 108 GLU A N 1
ATOM 865 C CA . GLU A 1 108 ? -38.145 11.844 4.663 1.00 11.26 108 GLU A CA 1
ATOM 866 C C . GLU A 1 108 ? -38.666 12.928 5.641 1.00 10.19 108 GLU A C 1
ATOM 867 O O . GLU A 1 108 ? -38.628 14.117 5.343 1.00 11.08 108 GLU A O 1
ATOM 873 N N . GLN A 1 109 ? -39.155 12.517 6.815 1.00 9.79 109 GLN A N 1
ATOM 874 C CA . GLN A 1 109 ? -39.642 13.513 7.771 1.00 9.70 109 GLN A CA 1
ATOM 875 C C . GLN A 1 109 ? -38.496 14.249 8.457 1.00 10.28 109 GLN A C 1
ATOM 876 O O . GLN A 1 109 ? -38.637 15.427 8.778 1.00 10.49 109 GLN A O 1
ATOM 882 N N . CYS A 1 110 ? -37.351 13.583 8.656 1.00 9.23 110 CYS A N 1
ATOM 883 C CA . CYS A 1 110 ? -36.181 14.272 9.183 1.00 9.06 110 CYS A CA 1
ATOM 884 C C . CYS A 1 110 ? -35.788 15.433 8.272 1.00 9.87 110 CYS A C 1
ATOM 885 O O . CYS A 1 110 ? -35.439 16.513 8.755 1.00 9.89 110 CYS A O 1
ATOM 888 N N . LEU A 1 111 ? -35.851 15.225 6.962 1.00 9.84 111 LEU A N 1
ATOM 889 C CA . LEU A 1 111 ? -35.566 16.314 6.035 1.00 9.90 111 LEU A CA 1
ATOM 890 C C . LEU A 1 111 ? -36.598 17.410 6.152 1.00 10.24 111 LEU A C 1
ATOM 891 O O . LEU A 1 111 ? -36.216 18.586 6.243 1.00 11.98 111 LEU A O 1
ATOM 896 N N . ASN A 1 112 ? -37.884 17.046 6.217 1.00 9.99 112 ASN A N 1
ATOM 897 C CA . ASN A 1 112 ? -38.930 18.042 6.254 1.00 11.27 112 ASN A CA 1
ATOM 898 C C . ASN A 1 112 ? -38.760 18.957 7.444 1.00 12.52 112 ASN A C 1
ATOM 899 O O . ASN A 1 112 ? -39.093 20.143 7.339 1.00 14.48 112 ASN A O 1
ATOM 904 N N . TYR A 1 113 ? -38.294 18.430 8.578 1.00 9.82 113 TYR A N 1
ATOM 905 C CA . TYR A 1 113 ? -38.291 19.175 9.855 1.00 11.36 113 TYR A CA 1
ATOM 906 C C . TYR A 1 113 ? -36.896 19.418 10.424 1.00 11.06 113 TYR A C 1
ATOM 907 O O . TYR A 1 113 ? -36.773 19.773 11.596 1.00 13.12 113 TYR A O 1
ATOM 916 N N . ASP A 1 114 ? -35.871 19.257 9.595 1.00 11.20 114 ASP A N 1
ATOM 917 C CA . ASP A 1 114 ? -34.492 19.499 9.975 1.00 13.27 114 ASP A CA 1
ATOM 918 C C . ASP A 1 114 ? -34.054 18.741 11.224 1.00 11.83 114 ASP A C 1
ATOM 919 O O . ASP A 1 114 ? -33.451 19.272 12.145 1.00 14.10 114 ASP A O 1
ATOM 924 N N . VAL A 1 115 ? -34.401 17.455 11.271 1.00 9.74 115 VAL A N 1
ATOM 925 C CA . VAL A 1 115 ? -34.118 16.593 12.411 1.00 9.71 115 VAL A CA 1
ATOM 926 C C . VAL A 1 115 ? -32.876 15.776 12.105 1.00 10.01 115 VAL A C 1
ATOM 927 O O . VAL A 1 115 ? -32.833 15.059 11.104 1.00 10.37 115 VAL A O 1
ATOM 931 N N . LYS A 1 116 ? -31.825 15.924 12.915 1.00 8.65 116 LYS A N 1
ATOM 932 C CA . LYS A 1 116 ? -30.622 15.115 12.711 1.00 8.28 116 LYS A CA 1
ATOM 933 C C . LYS A 1 116 ? -30.946 13.654 12.950 1.00 8.27 116 LYS A C 1
ATOM 934 O O . LYS A 1 116 ? -31.649 13.334 13.925 1.00 8.96 116 LYS A O 1
ATOM 940 N N . MET A 1 117 ? -30.472 12.766 12.085 1.00 7.61 117 MET A N 1
ATOM 941 C CA . MET A 1 117 ? -30.653 11.339 12.274 1.00 7.95 117 MET A CA 1
ATOM 942 C C . MET A 1 117 ? -29.340 10.634 12.588 1.00 8.24 117 MET A C 1
ATOM 943 O O . MET A 1 117 ? -28.423 10.669 11.776 1.00 8.58 117 MET A O 1
ATOM 948 N N . VAL A 1 118 ? -29.296 9.926 13.718 1.00 7.95 118 VAL A N 1
ATOM 949 C CA . VAL A 1 118 ? -28.295 8.911 13.967 1.00 7.98 118 VAL A CA 1
ATOM 950 C C . VAL A 1 118 ? -28.884 7.585 13.514 1.00 8.71 118 VAL A C 1
ATOM 951 O O . VAL A 1 118 ? -29.866 7.098 14.108 1.00 9.03 118 VAL A O 1
ATOM 955 N N . PHE A 1 119 ? -28.318 7.017 12.442 1.00 7.84 119 PHE A N 1
ATOM 956 C CA . PHE A 1 119 ? -28.795 5.745 11.906 1.00 8.33 119 PHE A CA 1
ATOM 957 C C . PHE A 1 119 ? -28.008 4.594 12.511 1.00 7.76 119 PHE A C 1
ATOM 958 O O . PHE A 1 119 ? -26.775 4.528 12.346 1.00 8.57 119 PHE A O 1
ATOM 966 N N . MET A 1 120 ? -28.665 3.716 13.238 1.00 7.94 120 MET A N 1
ATOM 967 C CA . MET A 1 120 ? -28.061 2.532 13.801 1.00 9.31 120 MET A CA 1
ATOM 968 C C . MET A 1 120 ? -27.894 1.453 12.760 1.00 8.87 120 MET A C 1
ATOM 969 O O . MET A 1 120 ? -28.842 0.733 12.429 1.00 10.14 120 MET A O 1
ATOM 974 N N . SER A 1 121 ? -26.684 1.328 12.248 1.00 8.11 121 SER A N 1
ATOM 975 C CA . SER A 1 121 ? -26.314 0.236 11.372 1.00 8.23 121 SER A CA 1
ATOM 976 C C . SER A 1 121 ? -25.654 -0.829 12.210 1.00 10.42 121 SER A C 1
ATOM 977 O O . SER A 1 121 ? -25.998 -0.957 13.380 1.00 11.85 121 SER A O 1
ATOM 980 N N . THR A 1 122 ? -24.767 -1.648 11.644 1.00 9.12 122 THR A N 1
ATOM 981 C CA . THR A 1 122 ? -24.337 -2.882 12.290 1.00 9.29 122 THR A CA 1
ATOM 982 C C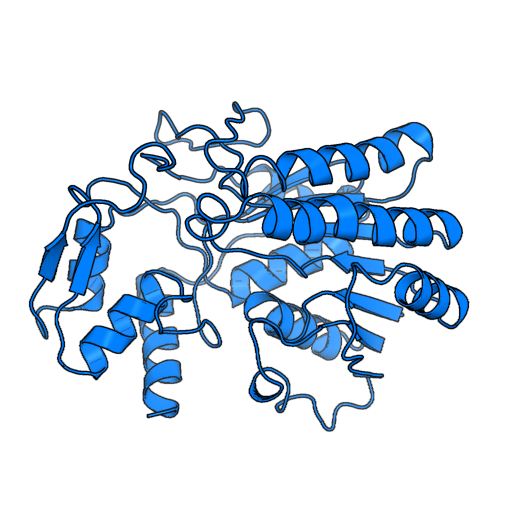 . THR A 1 122 ? -22.981 -3.303 11.707 1.00 9.13 122 THR A C 1
ATOM 983 O O . THR A 1 122 ? -22.720 -3.078 10.534 1.00 9.12 122 THR A O 1
ATOM 987 N N . CYS A 1 123 ? -22.139 -3.909 12.537 1.00 8.89 123 CYS A N 1
ATOM 988 C CA . CYS A 1 123 ? -20.822 -4.358 12.101 1.00 9.74 123 CYS A CA 1
ATOM 989 C C . CYS A 1 123 ? -20.930 -5.580 11.195 1.00 9.60 123 CYS A C 1
ATOM 990 O O . CYS A 1 123 ? -19.921 -6.104 10.722 1.00 9.73 123 CYS A O 1
ATOM 993 N N . MET A 1 124 ? -22.158 -6.028 10.957 1.00 8.81 124 MET A N 1
ATOM 994 C CA . MET A 1 124 ? -22.400 -7.188 10.108 1.00 11.06 124 MET A CA 1
ATOM 995 C C . MET A 1 124 ? -22.260 -6.829 8.632 1.00 9.34 124 MET A C 1
ATOM 996 O O . MET A 1 124 ? -22.046 -7.700 7.789 1.00 10.71 124 MET A O 1
ATOM 1001 N N . VAL A 1 125 ? -22.384 -5.541 8.327 1.00 8.14 125 VAL A N 1
ATOM 1002 C CA . VAL A 1 125 ? -22.271 -5.065 6.954 1.00 9.17 125 VAL A CA 1
ATOM 1003 C C . VAL A 1 125 ? -20.836 -5.174 6.449 1.00 9.76 125 VAL A C 1
ATOM 1004 O O . VAL A 1 125 ? -20.509 -4.683 5.369 1.00 10.11 125 VAL A O 1
ATOM 1008 N N . TYR A 1 126 ? -19.984 -5.820 7.238 1.00 9.43 126 TYR A N 1
ATOM 1009 C CA . TYR A 1 126 ? -18.589 -5.993 6.875 1.00 9.13 126 TYR A CA 1
ATOM 1010 C C . TYR A 1 126 ? -18.274 -7.388 6.395 1.00 9.59 126 TYR A C 1
ATOM 1011 O O . TYR A 1 126 ? -18.762 -8.385 6.930 1.00 9.68 126 TYR A O 1
ATOM 1020 N N . ASP A 1 127 ? -17.326 -7.455 5.457 1.00 10.88 127 ASP A N 1
ATOM 1021 C CA . ASP A 1 127 ? -16.555 -8.676 5.243 1.00 10.95 127 ASP A CA 1
ATOM 1022 C C . ASP A 1 127 ? -15.611 -8.887 6.457 1.00 9.86 127 ASP A C 1
ATOM 1023 O O . ASP A 1 127 ? -15.322 -7.982 7.233 1.00 10.19 127 ASP A O 1
ATOM 1028 N N . LYS A 1 128 ? -15.188 -10.135 6.608 1.00 11.25 128 LYS A N 1
ATOM 1029 C CA . LYS A 1 128 ? -14.357 -10.491 7.761 1.00 10.27 128 LYS A CA 1
ATOM 1030 C C . LYS A 1 128 ? -13.101 -9.684 7.942 1.00 11.13 128 LYS A C 1
ATOM 1031 O O . LYS A 1 128 ? -12.446 -9.228 6.987 1.00 12.12 128 LYS A O 1
ATOM 1037 N N . ALA A 1 129 ? -12.712 -9.504 9.191 1.00 10.52 129 ALA A N 1
ATOM 1038 C CA . ALA A 1 129 ? -11.376 -8.986 9.510 1.00 11.39 129 ALA A CA 1
ATOM 1039 C C . ALA A 1 129 ? -10.310 -9.939 8.978 1.00 13.81 129 ALA A C 1
ATOM 1040 O O . ALA A 1 129 ? -10.548 -11.129 8.905 1.00 15.06 129 ALA A O 1
ATOM 1042 N N . THR A 1 130 ? -9.175 -9.354 8.614 1.00 17.10 130 THR A N 1
ATOM 1043 C CA . THR A 1 130 ? -8.059 -10.143 8.061 1.00 20.90 130 THR A CA 1
ATOM 1044 C C . THR A 1 130 ? -6.757 -9.991 8.817 1.00 27.74 130 THR A C 1
ATOM 1045 O O . THR A 1 130 ? -5.751 -10.590 8.427 1.00 31.76 130 THR A O 1
ATOM 1049 N N . ASN A 1 131 ? -6.764 -9.211 9.884 1.00 22.95 131 ASN A N 1
ATOM 1050 C CA . ASN A 1 131 ? -5.574 -9.035 10.725 1.00 25.26 131 ASN A CA 1
ATOM 1051 C C . ASN A 1 131 ? -5.915 -8.479 12.103 1.00 28.67 131 ASN A C 1
ATOM 1052 O O . ASN A 1 131 ? -7.078 -8.194 12.378 1.00 24.20 131 ASN A O 1
ATOM 1057 N N . ILE A 1 132 ? -4.924 -8.288 12.973 1.00 24.76 132 ILE A N 1
ATOM 1058 C CA . ILE A 1 132 ? -5.214 -7.890 14.331 1.00 21.62 132 ILE A CA 1
ATOM 1059 C C . ILE A 1 132 ? -5.503 -6.415 14.516 1.00 16.73 132 ILE A C 1
ATOM 1060 O O . ILE A 1 132 ? -5.935 -6.009 15.575 1.00 22.63 132 ILE A O 1
ATOM 1065 N N . GLN A 1 133 ? -5.362 -5.620 13.459 1.00 18.41 133 GLN A N 1
ATOM 1066 C CA . GLN A 1 133 ? -5.754 -4.228 13.510 1.00 21.82 133 GLN A CA 1
ATOM 1067 C C . GLN A 1 133 ? -7.281 -4.083 13.426 1.00 19.34 133 GLN A C 1
ATOM 1068 O O . GLN A 1 133 ? -7.829 -3.074 13.868 1.00 21.91 133 GLN A O 1
ATOM 1074 N N . GLY A 1 134 ? -7.923 -5.081 12.837 1.00 15.80 134 GLY A N 1
ATOM 1075 C CA . GLY A 1 134 ? -9.383 -5.064 12.811 1.00 14.80 134 GLY A CA 1
ATOM 1076 C C . GLY A 1 134 ? -9.937 -4.238 11.668 1.00 15.04 134 GLY A C 1
ATOM 1077 O O . GLY A 1 134 ? -9.233 -3.733 10.805 1.00 16.10 134 GLY A O 1
ATOM 1078 N N . ILE A 1 135 ? -11.255 -4.159 11.646 1.00 10.87 135 ILE A N 1
ATOM 1079 C CA . ILE A 1 135 ? -12.045 -3.577 10.552 1.00 10.54 135 ILE A CA 1
ATOM 1080 C C . ILE A 1 135 ? -12.287 -2.107 10.823 1.00 9.49 135 ILE A C 1
ATOM 1081 O O . ILE A 1 135 ? -12.868 -1.701 11.841 1.00 10.99 135 ILE A O 1
ATOM 1086 N N . SER A 1 136 ? -11.857 -1.290 9.871 1.00 9.73 136 SER A N 1
ATOM 1087 C CA . SER A 1 136 ? -12.132 0.138 9.896 1.00 10.90 136 SER A CA 1
ATOM 1088 C C . SER A 1 136 ? -13.308 0.467 8.966 1.00 10.37 136 SER A C 1
ATOM 1089 O O . SER A 1 136 ? -13.764 -0.359 8.163 1.00 10.59 136 SER A O 1
ATOM 1092 N N . GLU A 1 137 ? -13.745 1.722 9.053 1.00 9.46 137 GLU A N 1
ATOM 1093 C CA . GLU A 1 137 ? -14.819 2.224 8.194 1.00 9.85 137 GLU A CA 1
ATOM 1094 C C . GLU A 1 137 ? -14.495 2.251 6.713 1.00 10.90 137 GLU A C 1
ATOM 1095 O O . GLU A 1 137 ? -15.396 2.423 5.887 1.00 10.92 137 GLU A O 1
ATOM 1101 N N . LEU A 1 138 ? -13.225 2.101 6.374 1.00 10.38 138 LEU A N 1
ATOM 1102 C CA . LEU A 1 138 ? -12.815 2.063 4.968 1.00 10.70 138 LEU A CA 1
ATOM 1103 C C . LEU A 1 138 ? -12.831 0.653 4.390 1.00 10.48 138 LEU A C 1
ATOM 1104 O O . LEU A 1 138 ? -12.580 0.469 3.200 1.00 12.10 138 LEU A O 1
ATOM 1109 N N . ASP A 1 139 ? -13.051 -0.371 5.216 1.00 9.62 139 ASP A N 1
ATOM 1110 C CA . ASP A 1 139 ? -12.864 -1.760 4.810 1.00 9.57 139 ASP A CA 1
ATOM 1111 C C . ASP A 1 139 ? -14.076 -2.354 4.089 1.00 10.14 139 ASP A C 1
ATOM 1112 O O . ASP A 1 139 ? -15.178 -1.766 4.110 1.00 9.85 139 ASP A O 1
ATOM 1117 N N . PRO A 1 140 ? -13.911 -3.496 3.413 1.00 9.83 140 PRO A N 1
ATOM 1118 C CA . PRO A 1 140 ? -14.942 -3.931 2.475 1.00 10.63 140 PRO A CA 1
ATOM 1119 C C . PRO A 1 140 ? -16.241 -4.294 3.170 1.00 10.04 140 PRO A C 1
ATOM 1120 O O . PRO A 1 140 ? -16.246 -4.851 4.279 1.00 11.02 140 PRO A O 1
ATOM 1124 N N . ILE A 1 141 ? -17.311 -4.035 2.439 1.00 10.68 141 ILE A N 1
ATOM 1125 C CA . ILE A 1 141 ? -18.665 -4.456 2.830 1.00 10.17 141 ILE A CA 1
ATOM 1126 C C . ILE A 1 141 ? -19.069 -5.712 2.070 1.00 10.31 141 ILE A C 1
ATOM 1127 O O . ILE A 1 141 ? -18.616 -5.948 0.955 1.00 9.95 141 ILE A O 1
ATOM 1132 N N . LYS A 1 142 ? -19.909 -6.535 2.699 1.00 9.55 142 LYS A N 1
ATOM 1133 C CA . LYS A 1 142 ? -20.337 -7.780 2.114 1.00 9.66 142 LYS A CA 1
ATOM 1134 C C . LYS A 1 142 ? -21.695 -8.118 2.687 1.00 9.48 142 LYS A C 1
ATOM 1135 O O . LYS A 1 142 ? -21.789 -8.537 3.856 1.00 10.46 142 LYS A O 1
ATOM 1141 N N . PRO A 1 143 ? -22.784 -7.955 1.918 1.00 9.09 143 PRO A N 1
ATOM 1142 C CA . PRO A 1 143 ? -24.129 -8.159 2.459 1.00 10.10 143 PRO A CA 1
ATOM 1143 C C . PRO A 1 143 ? -24.471 -9.643 2.461 1.00 9.10 143 PRO A C 1
ATOM 1144 O O . PRO A 1 143 ? -25.106 -10.124 1.556 1.00 10.53 143 PRO A O 1
ATOM 1148 N N . ALA A 1 144 ? -24.038 -10.389 3.473 1.00 9.13 144 ALA A N 1
ATOM 1149 C CA . ALA A 1 144 ? -24.095 -11.852 3.405 1.00 8.91 144 ALA A CA 1
ATOM 1150 C C . ALA A 1 144 ? -25.470 -12.419 3.788 1.00 9.76 144 ALA A C 1
ATOM 1151 O O . ALA A 1 144 ? -25.734 -13.620 3.598 1.00 10.17 144 ALA A O 1
ATOM 1153 N N . SER A 1 145 ? -26.345 -11.561 4.317 1.00 8.70 145 SER A N 1
ATOM 1154 C CA . SER A 1 145 ? -27.733 -11.887 4.581 1.00 9.04 145 SER A CA 1
ATOM 1155 C C . SER A 1 145 ? -28.592 -10.727 4.157 1.00 8.86 145 SER A C 1
ATOM 1156 O O . SER A 1 145 ? -28.109 -9.592 4.069 1.00 8.73 145 SER A O 1
ATOM 1159 N N . PRO A 1 146 ? -29.894 -10.970 3.968 1.00 8.47 146 PRO A N 1
ATOM 1160 C CA . PRO A 1 146 ? -30.772 -9.820 3.675 1.00 9.48 146 PRO A CA 1
ATOM 1161 C C . PRO A 1 146 ? -30.822 -8.804 4.807 1.00 8.98 146 PRO A C 1
ATOM 1162 O O . PRO A 1 146 ? -31.078 -7.612 4.528 1.00 8.96 146 PRO A O 1
ATOM 1166 N N . TYR A 1 147 ? -30.588 -9.200 6.067 1.00 8.08 147 TYR A N 1
ATOM 1167 C CA . TYR A 1 147 ? -30.408 -8.221 7.150 1.00 8.31 147 TYR A CA 1
ATOM 1168 C C . TYR A 1 147 ? -29.259 -7.263 6.838 1.00 7.98 147 TYR A C 1
ATOM 1169 O O . TYR A 1 147 ? -29.437 -6.033 6.893 1.00 8.93 147 TYR A O 1
ATOM 1178 N N . ALA A 1 148 ? -28.095 -7.814 6.537 1.00 8.08 148 ALA A N 1
ATOM 1179 C CA . ALA A 1 148 ? -26.956 -6.970 6.239 1.00 8.69 148 ALA A CA 1
ATOM 1180 C C . ALA A 1 148 ? -27.233 -6.109 5.013 1.00 8.19 148 ALA A C 1
ATOM 1181 O O . ALA A 1 148 ? -26.897 -4.919 5.002 1.00 8.60 148 ALA A O 1
ATOM 1183 N N . GLY A 1 149 ? -27.838 -6.690 3.970 1.00 7.41 149 GLY A N 1
ATOM 1184 C CA . GLY A 1 149 ? -28.121 -5.895 2.777 1.00 8.52 149 GLY A CA 1
ATOM 1185 C C . GLY A 1 149 ? -29.080 -4.747 3.073 1.00 7.91 149 GLY A C 1
ATOM 1186 O O . GLY A 1 149 ? -28.912 -3.643 2.545 1.00 7.90 149 GLY A O 1
ATOM 1187 N N . SER A 1 150 ? -30.114 -5.012 3.884 1.00 7.59 150 SER A N 1
ATOM 1188 C CA A SER A 1 150 ? -31.124 -4.011 4.221 0.50 7.08 150 SER A CA 1
ATOM 1189 C CA B SER A 1 150 ? -31.108 -3.995 4.207 0.50 8.46 150 SER A CA 1
ATOM 1190 C C . SER A 1 150 ? -30.490 -2.873 5.004 1.00 7.69 150 SER A C 1
ATOM 1191 O O . SER A 1 150 ? -30.869 -1.710 4.847 1.00 7.91 150 SER A O 1
ATOM 1196 N N . LYS A 1 151 ? -29.532 -3.200 5.878 1.00 7.28 151 LYS A N 1
ATOM 1197 C CA . LYS A 1 151 ? -28.835 -2.175 6.670 1.00 7.97 151 LYS A CA 1
ATOM 1198 C C . LYS A 1 151 ? -27.938 -1.312 5.788 1.00 7.65 151 LYS A C 1
ATOM 1199 O O . LYS A 1 151 ? -27.937 -0.093 5.918 1.00 7.78 151 LYS A O 1
ATOM 1205 N N . ILE A 1 152 ? -27.204 -1.948 4.872 1.00 7.96 152 ILE A N 1
ATOM 1206 C CA . ILE A 1 152 ? -26.357 -1.162 3.954 1.00 7.75 152 ILE A CA 1
ATOM 1207 C C . ILE A 1 152 ? -27.236 -0.276 3.084 1.00 8.93 152 ILE A C 1
ATOM 1208 O O . ILE A 1 152 ? -26.928 0.887 2.798 1.00 7.92 152 ILE A O 1
ATOM 1213 N N . ALA A 1 153 ? -28.379 -0.823 2.649 1.00 7.62 153 ALA A N 1
ATOM 1214 C CA . ALA A 1 153 ? -29.301 -0.057 1.815 1.00 8.48 153 ALA A CA 1
ATOM 1215 C C . ALA A 1 153 ? -29.743 1.210 2.575 1.00 8.70 153 ALA A C 1
ATOM 1216 O O . ALA A 1 153 ? -29.791 2.311 2.024 1.00 8.36 153 ALA A O 1
ATOM 1218 N N . ALA A 1 154 ? -30.118 1.025 3.838 1.00 8.16 154 ALA A N 1
ATOM 1219 C CA . ALA A 1 154 ? -30.557 2.132 4.681 1.00 8.30 154 ALA A CA 1
ATOM 1220 C C . ALA A 1 154 ? -29.433 3.147 4.860 1.00 7.93 154 ALA A C 1
ATOM 1221 O O . ALA A 1 154 ? -29.683 4.357 4.747 1.00 8.12 154 ALA A O 1
ATOM 1223 N N . GLU A 1 155 ? -28.214 2.667 5.132 1.00 7.79 155 GLU A N 1
ATOM 1224 C CA . GLU A 1 155 ? -27.071 3.579 5.287 1.00 7.77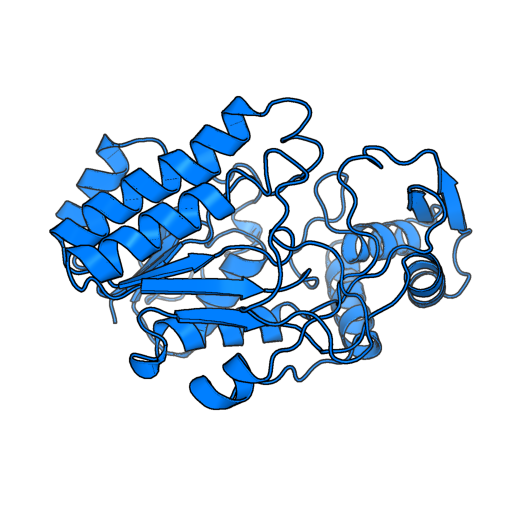 155 GLU A CA 1
ATOM 1225 C C . GLU A 1 155 ? -26.960 4.523 4.091 1.00 7.92 155 GLU A C 1
ATOM 1226 O O . GLU A 1 155 ? -26.690 5.719 4.237 1.00 8.24 155 GLU A O 1
ATOM 1232 N N . ASN A 1 156 ? -27.132 3.956 2.903 1.00 7.63 156 ASN A N 1
ATOM 1233 C CA . ASN A 1 156 ? -26.901 4.745 1.701 1.00 8.40 156 ASN A CA 1
ATOM 1234 C C . ASN A 1 156 ? -27.995 5.720 1.432 1.00 8.07 156 ASN A C 1
ATOM 1235 O O . ASN A 1 156 ? -27.701 6.795 0.895 1.00 9.11 156 ASN A O 1
ATOM 1240 N N . MET A 1 157 ? -29.240 5.412 1.791 1.00 7.98 157 MET A N 1
ATOM 1241 C CA . MET A 1 157 ? -30.271 6.433 1.734 1.00 9.08 157 MET A CA 1
ATOM 1242 C C . MET A 1 157 ? -29.998 7.564 2.718 1.00 8.26 157 MET A C 1
ATOM 1243 O O . MET A 1 157 ? -30.094 8.750 2.372 1.00 8.21 157 MET A O 1
ATOM 1248 N N . VAL A 1 158 ? -29.620 7.209 3.945 1.00 8.58 158 VAL A N 1
ATOM 1249 C CA . VAL A 1 158 ? -29.321 8.213 4.967 1.00 8.91 158 VAL A CA 1
ATOM 1250 C C . VAL A 1 158 ? -28.190 9.143 4.521 1.00 9.61 158 VAL A C 1
ATOM 1251 O O . VAL A 1 158 ? -28.320 10.363 4.574 1.00 8.73 158 VAL A O 1
ATOM 1255 N N . LEU A 1 159 ? -27.094 8.559 4.052 1.00 8.61 159 LEU A N 1
ATOM 1256 C CA . LEU A 1 159 ? -25.958 9.374 3.622 1.00 9.03 159 LEU A CA 1
ATOM 1257 C C . LEU A 1 159 ? -26.320 10.211 2.396 1.00 9.62 159 LEU A C 1
ATOM 1258 O O . LEU A 1 159 ? -25.853 11.353 2.267 1.00 9.16 159 LEU A O 1
ATOM 1263 N N . SER A 1 160 ? -27.181 9.694 1.519 1.00 8.02 160 SER A N 1
ATOM 1264 C CA . SER A 1 160 ? -27.585 10.496 0.365 1.00 9.36 160 SER A CA 1
ATOM 1265 C C . SER A 1 160 ? -28.247 11.782 0.768 1.00 9.45 160 SER A C 1
ATOM 1266 O O . SER A 1 160 ? -28.162 12.779 0.031 1.00 9.92 160 SER A O 1
ATOM 1269 N N . TYR A 1 161 ? -28.960 11.791 1.896 1.00 8.84 161 TYR A N 1
ATOM 1270 C CA . TYR A 1 161 ? -29.594 13.015 2.380 1.00 9.73 161 TYR A CA 1
ATOM 1271 C C . TYR A 1 161 ? -28.583 14.014 2.921 1.00 10.28 161 TYR A C 1
ATOM 1272 O O . TYR A 1 161 ? -28.761 15.236 2.760 1.00 10.11 161 TYR A O 1
ATOM 1281 N N . TYR A 1 162 ? -27.525 13.525 3.549 1.00 9.49 162 TYR A N 1
ATOM 1282 C CA . TYR A 1 162 ? -26.425 14.387 3.993 1.00 10.10 162 TYR A CA 1
ATOM 1283 C C . TYR A 1 162 ? -25.789 15.087 2.786 1.00 10.25 162 TYR A C 1
ATOM 1284 O O . TYR A 1 162 ? -25.597 16.298 2.785 1.00 10.36 162 TYR A O 1
ATOM 1293 N N . TYR A 1 163 ? -25.520 14.328 1.726 1.00 9.64 163 TYR A N 1
ATOM 1294 C CA . TYR A 1 163 ? -24.897 14.939 0.563 1.00 10.05 163 TYR A CA 1
ATOM 1295 C C . TYR A 1 163 ? -25.842 15.852 -0.193 1.00 10.11 163 TYR A C 1
ATOM 1296 O O . TYR A 1 163 ? -25.450 16.992 -0.573 1.00 11.13 163 TYR A O 1
ATOM 1305 N N . ALA A 1 164 ? -27.047 15.393 -0.483 1.00 9.11 164 ALA A N 1
ATOM 1306 C CA . ALA A 1 164 ? -27.938 16.141 -1.349 1.00 9.65 164 ALA A CA 1
ATOM 1307 C C . ALA A 1 164 ? -28.503 17.379 -0.685 1.00 10.28 164 ALA A C 1
ATOM 1308 O O . ALA A 1 164 ? -28.713 18.384 -1.357 1.00 11.34 164 ALA A O 1
ATOM 1310 N N . TYR A 1 165 ? -28.738 17.303 0.633 1.00 10.18 165 TYR A N 1
ATOM 1311 C CA . TYR A 1 165 ? -29.484 18.332 1.354 1.00 10.10 165 TYR A CA 1
ATOM 1312 C C . TYR A 1 165 ? -28.723 18.962 2.498 1.00 10.39 165 TYR A C 1
ATOM 1313 O O . TYR A 1 165 ? -29.260 19.891 3.123 1.00 12.15 165 TYR A O 1
ATOM 1322 N N . LYS A 1 166 ? -27.527 18.480 2.829 1.00 9.89 166 LYS A N 1
ATOM 1323 C CA . LYS A 1 166 ? -26.783 18.883 4.024 1.00 11.29 166 LYS A CA 1
ATOM 1324 C C . LYS A 1 166 ? -27.566 18.603 5.287 1.00 10.67 166 LYS A C 1
ATOM 1325 O O . LYS A 1 166 ? -27.352 19.227 6.316 1.00 12.39 166 LYS A O 1
ATOM 1331 N N . LEU A 1 167 ? -28.391 17.563 5.268 1.00 10.12 167 LEU A N 1
ATOM 1332 C CA . LEU A 1 167 ? -29.089 17.130 6.498 1.00 8.84 167 LEU A CA 1
ATOM 1333 C C . LEU A 1 167 ? -28.078 16.459 7.412 1.00 8.55 167 LEU A C 1
ATOM 1334 O O . LEU A 1 167 ? -27.428 15.507 7.017 1.00 9.35 167 LEU A O 1
ATOM 1339 N N . PRO A 1 168 ? -27.940 16.897 8.674 1.00 8.48 168 PRO A N 1
ATOM 1340 C CA . PRO A 1 168 ? -27.079 16.173 9.596 1.00 8.79 168 PRO A CA 1
ATOM 1341 C C . PRO A 1 168 ? -27.525 14.731 9.809 1.00 9.00 168 PRO A C 1
ATOM 1342 O O . PRO A 1 168 ? -28.666 14.472 10.200 1.00 8.75 168 PRO A O 1
ATOM 1346 N N . VAL A 1 169 ? -26.596 13.821 9.560 1.00 8.22 169 VAL A N 1
ATOM 1347 C CA . VAL A 1 169 ? -26.804 12.387 9.857 1.00 8.01 169 VAL A CA 1
ATOM 1348 C C . VAL A 1 169 ? -25.503 11.811 10.350 1.00 8.44 169 VAL A C 1
ATOM 1349 O O . VAL A 1 169 ? -24.421 12.352 10.097 1.00 9.43 169 VAL A O 1
ATOM 1353 N N . VAL A 1 170 ? -25.582 10.683 11.054 1.00 7.84 170 VAL A N 1
ATOM 1354 C CA . VAL A 1 170 ? -24.393 9.896 11.370 1.00 9.05 170 VAL A CA 1
ATOM 1355 C C . VAL A 1 170 ? -24.780 8.453 11.117 1.00 9.28 170 VAL A C 1
ATOM 1356 O O . VAL A 1 170 ? -25.888 8.048 11.488 1.00 9.66 170 VAL A O 1
ATOM 1360 N N . VAL A 1 171 ? -23.938 7.691 10.436 1.00 8.04 171 VAL A N 1
ATOM 1361 C CA . VAL A 1 171 ? -24.148 6.254 10.293 1.00 8.80 171 VAL A CA 1
ATOM 1362 C C . VAL A 1 171 ? -23.216 5.582 11.265 1.00 9.07 171 VAL A C 1
ATOM 1363 O O . VAL A 1 171 ? -22.005 5.731 11.193 1.00 9.11 171 VAL A O 1
ATOM 1367 N N . ILE A 1 172 ? -23.747 4.832 12.220 1.00 7.94 172 ILE A N 1
ATOM 1368 C CA . ILE A 1 172 ? -22.925 4.146 13.215 1.00 8.36 172 ILE A CA 1
ATOM 1369 C C . ILE A 1 172 ? -22.995 2.650 13.009 1.00 8.51 172 ILE A C 1
ATOM 1370 O O . ILE A 1 172 ? -24.051 2.092 12.719 1.00 8.59 172 ILE A O 1
ATOM 1375 N N . ARG A 1 173 ? -21.841 2.013 13.172 1.00 8.18 173 ARG A N 1
ATOM 1376 C CA . ARG A 1 173 ? -21.700 0.552 13.030 1.00 8.24 173 ARG A CA 1
ATOM 1377 C C . ARG A 1 173 ? -21.140 -0.067 14.294 1.00 9.17 173 ARG A C 1
ATOM 1378 O O . ARG A 1 173 ? -19.959 -0.405 14.377 1.00 8.96 173 ARG A O 1
ATOM 1386 N N . PRO A 1 174 ? -21.959 -0.173 15.336 1.00 9.40 174 PRO A N 1
ATOM 1387 C CA . PRO A 1 174 ? -21.497 -0.894 16.522 1.00 9.87 174 PRO A CA 1
ATOM 1388 C C . PRO A 1 174 ? -21.377 -2.364 16.233 1.00 9.41 174 PRO A C 1
ATOM 1389 O O . PRO A 1 174 ? -22.118 -2.939 15.422 1.00 10.01 174 PRO A O 1
ATOM 1393 N N . PHE A 1 175 ? -20.443 -2.993 16.937 1.00 8.90 175 PHE A N 1
ATOM 1394 C CA . PHE A 1 175 ? -20.250 -4.430 16.874 1.00 8.68 175 PHE A CA 1
ATOM 1395 C C . PHE A 1 175 ? -21.179 -5.113 17.880 1.00 10.29 175 PHE A C 1
ATOM 1396 O O . PHE A 1 175 ? -21.852 -4.444 18.691 1.00 9.97 175 PHE A O 1
ATOM 1404 N N . ASN A 1 176 ? -21.272 -6.430 17.798 1.00 8.63 176 ASN A N 1
ATOM 1405 C CA . ASN A 1 176 ? -22.178 -7.231 18.605 1.00 8.32 176 ASN A CA 1
ATOM 1406 C C . ASN A 1 176 ? -22.197 -6.742 20.041 1.00 8.81 176 ASN A C 1
ATOM 1407 O O . ASN A 1 176 ? -21.167 -6.670 20.682 1.00 9.98 176 ASN A O 1
ATOM 1412 N N . THR A 1 177 ? -23.396 -6.441 20.526 1.00 8.57 177 THR A N 1
ATOM 1413 C CA . THR A 1 177 ? -23.601 -5.835 21.823 1.00 8.41 177 THR A CA 1
ATOM 1414 C C . THR A 1 177 ? -24.354 -6.804 22.736 1.00 8.39 177 THR A C 1
ATOM 1415 O O . THR A 1 177 ? -25.250 -7.534 22.267 1.00 9.86 177 THR A O 1
ATOM 1419 N N . TYR A 1 178 ? -24.014 -6.812 24.024 1.00 7.89 178 TYR A N 1
ATOM 1420 C CA . TYR A 1 178 ? -24.613 -7.741 24.976 1.00 8.27 178 TYR A CA 1
ATOM 1421 C C . TYR A 1 178 ? -24.808 -6.993 26.294 1.00 8.49 178 TYR A C 1
ATOM 1422 O O . TYR A 1 178 ? -24.204 -5.952 26.549 1.00 9.71 178 TYR A O 1
ATOM 1431 N N . GLY A 1 179 ? -25.636 -7.583 27.172 1.00 8.71 179 GLY A N 1
ATOM 1432 C CA . GLY A 1 179 ? -25.876 -7.009 28.503 1.00 9.48 179 GLY A CA 1
ATOM 1433 C C . GLY A 1 179 ? -27.279 -7.147 29.017 1.00 8.48 179 GLY A C 1
ATOM 1434 O O . GLY A 1 179 ? -28.157 -7.733 28.381 1.00 9.58 179 GLY A O 1
ATOM 1435 N N . PRO A 1 180 ? -27.469 -6.560 30.212 1.00 9.48 180 PRO A N 1
ATOM 1436 C CA . PRO A 1 180 ? -28.818 -6.502 30.742 1.00 9.81 180 PRO A CA 1
ATOM 1437 C C . PRO A 1 180 ? -29.806 -5.948 29.762 1.00 9.81 180 PRO A C 1
ATOM 1438 O O . PRO A 1 180 ? -29.539 -4.988 29.033 1.00 9.96 180 PRO A O 1
ATOM 1442 N N . PHE A 1 181 ? -30.976 -6.560 29.774 1.00 8.90 181 PHE A N 1
ATOM 1443 C CA . PHE A 1 181 ? -32.154 -6.294 28.941 1.00 9.49 181 PHE A CA 1
ATOM 1444 C C . PHE A 1 181 ? -32.128 -6.955 27.572 1.00 10.69 181 PHE A C 1
ATOM 1445 O O . PHE A 1 181 ? -33.103 -6.865 26.831 1.00 13.22 181 PHE A O 1
ATOM 1453 N N . GLN A 1 182 ? -31.062 -7.667 27.217 1.00 10.03 182 GLN A N 1
ATOM 1454 C CA . GLN A 1 182 ? -31.091 -8.472 26.015 1.00 9.48 182 GLN A CA 1
ATOM 1455 C C . GLN A 1 182 ? -31.829 -9.767 26.276 1.00 10.48 182 GLN A C 1
ATOM 1456 O O . GLN A 1 182 ? -31.602 -10.439 27.278 1.00 11.03 182 GLN A O 1
ATOM 1462 N N . LYS A 1 183 ? -32.684 -10.144 25.342 1.00 11.84 183 LYS A N 1
ATOM 1463 C CA . LYS A 1 183 ? -33.498 -11.370 25.432 1.00 12.13 183 LYS A CA 1
ATOM 1464 C C . LYS A 1 183 ? -32.589 -12.580 25.468 1.00 13.25 183 LYS A C 1
ATOM 1465 O O . LYS A 1 183 ? -31.520 -12.613 24.850 1.00 12.21 183 LYS A O 1
ATOM 1471 N N . THR A 1 184 ? -33.085 -13.632 26.141 1.00 13.87 184 THR A N 1
ATOM 1472 C CA . THR A 1 184 ? -32.309 -14.855 26.381 1.00 13.56 184 THR A CA 1
ATOM 1473 C C . THR A 1 184 ? -32.781 -16.090 25.622 1.00 16.81 184 THR A C 1
ATOM 1474 O O . THR A 1 184 ? -32.142 -17.153 25.715 1.00 17.75 184 THR A O 1
ATOM 1478 N N . GLY A 1 185 ? -33.897 -15.968 24.924 1.00 15.87 185 GLY A N 1
ATOM 1479 C CA . GLY A 1 185 ? -34.441 -17.039 24.112 1.00 18.04 185 GLY A CA 1
ATOM 1480 C C . GLY A 1 185 ? -33.868 -17.070 22.709 1.00 19.59 185 GLY A C 1
ATOM 1481 O O . GLY A 1 185 ? -32.800 -16.505 22.451 1.00 16.36 185 GLY A O 1
ATOM 1482 N N . GLY A 1 186 ? -34.597 -17.727 21.816 1.00 17.66 186 GLY A N 1
ATOM 1483 C CA . GLY A 1 186 ? -34.105 -17.959 20.453 1.00 18.52 186 GLY A CA 1
ATOM 1484 C C . GLY A 1 186 ? -33.880 -16.686 19.660 1.00 17.17 186 GLY A C 1
ATOM 1485 O O . GLY A 1 186 ? -33.136 -16.727 18.667 1.00 20.36 186 GLY A O 1
ATOM 1486 N N . GLU A 1 187 ? -34.524 -15.590 20.056 1.00 16.48 187 GLU A N 1
ATOM 1487 C CA . GLU A 1 187 ? -34.271 -14.305 19.452 1.00 17.57 187 GLU A CA 1
ATOM 1488 C C . GLU A 1 187 ? -33.199 -13.498 20.143 1.00 15.68 187 GLU A C 1
ATOM 1489 O O . GLU A 1 187 ? -32.947 -12.371 19.737 1.00 15.58 187 GLU A O 1
ATOM 1495 N N . GLY A 1 188 ? -32.544 -14.051 21.167 1.00 15.15 188 GLY A N 1
ATOM 1496 C CA . GLY A 1 188 ? -31.511 -13.343 21.879 1.00 14.69 188 GLY A CA 1
ATOM 1497 C C . GLY A 1 188 ? -30.141 -13.447 21.236 1.00 12.13 188 GLY A C 1
ATOM 1498 O O . GLY A 1 188 ? -29.960 -14.067 20.189 1.00 12.95 188 GLY A O 1
ATOM 1499 N N . GLY A 1 189 ? -29.197 -12.772 21.865 1.00 11.85 189 GLY A N 1
ATOM 1500 C CA . GLY A 1 189 ? -27.798 -12.818 21.446 1.00 10.98 189 GLY A CA 1
ATOM 1501 C C . GLY A 1 189 ? -27.095 -13.942 22.162 1.00 9.95 189 GLY A C 1
ATOM 1502 O O . GLY A 1 189 ? -27.527 -14.399 23.226 1.00 11.12 189 GLY A O 1
ATOM 1503 N N . VAL A 1 190 ? -25.961 -14.344 21.588 1.00 9.24 190 VAL A N 1
ATOM 1504 C CA . VAL A 1 190 ? -25.223 -15.498 22.092 1.00 9.73 190 VAL A CA 1
ATOM 1505 C C . VAL A 1 190 ? -24.831 -15.384 23.558 1.00 9.43 190 VAL A C 1
ATOM 1506 O O . VAL A 1 190 ? -24.906 -16.384 24.279 1.00 9.60 190 VAL A O 1
ATOM 1510 N N . VAL A 1 191 ? -24.465 -14.209 24.035 1.00 9.49 191 VAL A N 1
ATOM 1511 C CA . VAL A 1 191 ? -24.072 -14.075 25.424 1.00 9.45 191 VAL A CA 1
ATOM 1512 C C . VAL A 1 191 ? -25.267 -14.323 26.325 1.00 9.94 191 VAL A C 1
ATOM 1513 O O . VAL A 1 191 ? -25.189 -15.088 27.330 1.00 10.21 191 VAL A O 1
ATOM 1517 N N . ALA A 1 192 ? -26.409 -13.734 26.005 1.00 10.03 192 ALA A N 1
ATOM 1518 C CA . ALA A 1 192 ? -27.630 -13.929 26.791 1.00 10.86 192 ALA A CA 1
ATOM 1519 C C . ALA A 1 192 ? -28.088 -15.380 26.791 1.00 10.01 192 ALA A C 1
ATOM 1520 O O . ALA A 1 192 ? -28.442 -15.932 27.837 1.00 10.95 192 ALA A O 1
ATOM 1522 N N . ILE A 1 193 ? -28.061 -15.987 25.617 1.00 9.44 193 ILE A N 1
ATOM 1523 C CA . ILE A 1 193 ? -28.475 -17.376 25.471 1.00 10.20 193 ILE A CA 1
ATOM 1524 C C . ILE A 1 193 ? -27.594 -18.287 26.311 1.00 10.20 193 ILE A C 1
ATOM 1525 O O . ILE A 1 193 ? -28.064 -19.147 27.080 1.00 10.95 193 ILE A O 1
ATOM 1530 N N . PHE A 1 194 ? -26.294 -18.123 26.201 1.00 10.03 194 PHE A N 1
ATOM 1531 C CA . PHE A 1 194 ? -25.369 -18.962 26.942 1.00 10.55 194 PHE A CA 1
ATOM 1532 C C . PHE A 1 194 ? -25.487 -18.757 28.456 1.00 11.28 194 PHE A C 1
ATOM 1533 O O . PHE A 1 194 ? -25.493 -19.691 29.190 1.00 11.09 194 PHE A O 1
ATOM 1541 N N . ILE A 1 195 ? -25.532 -17.516 28.903 1.00 10.19 195 ILE A N 1
ATOM 1542 C CA . ILE A 1 195 ? -25.699 -17.324 30.350 1.00 11.15 195 ILE A CA 1
ATOM 1543 C C . ILE A 1 195 ? -26.994 -17.942 30.832 1.00 12.36 195 ILE A C 1
ATOM 1544 O O . ILE A 1 195 ? -27.018 -18.617 31.894 1.00 12.26 195 ILE A O 1
ATOM 1549 N N . ASN A 1 196 ? -28.087 -17.739 30.122 1.00 11.54 196 ASN A N 1
ATOM 1550 C CA . ASN A 1 196 ? -29.361 -18.304 30.531 1.00 12.17 196 ASN A CA 1
ATOM 1551 C C . ASN A 1 196 ? -29.342 -19.817 30.531 1.00 12.65 196 ASN A C 1
ATOM 1552 O O . ASN A 1 196 ? -29.849 -20.439 31.466 1.00 14.58 196 ASN A O 1
ATOM 1557 N N . ASN A 1 197 ? -28.723 -20.430 29.534 1.00 11.06 197 ASN A N 1
ATOM 1558 C CA . ASN A 1 197 ? -28.604 -21.878 29.520 1.00 12.25 197 ASN A CA 1
ATOM 1559 C C . ASN A 1 197 ? -27.841 -22.375 30.739 1.00 11.83 197 ASN A C 1
ATOM 1560 O O . ASN A 1 197 ? -28.284 -23.352 31.389 1.00 12.44 197 ASN A O 1
ATOM 1565 N N . LYS A 1 198 ? -26.731 -21.736 31.058 1.00 11.21 198 LYS A N 1
ATOM 1566 C CA . LYS A 1 198 ? -26.007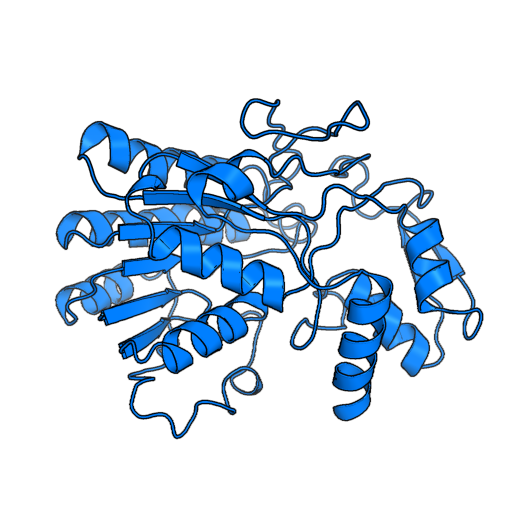 -22.057 32.272 1.00 11.68 198 LYS A CA 1
ATOM 1567 C C . LYS A 1 198 ? -26.891 -21.987 33.510 1.00 14.12 198 LYS A C 1
ATOM 1568 O O . LYS A 1 198 ? -26.965 -22.956 34.294 1.00 14.07 198 LYS A O 1
ATOM 1574 N N . LEU A 1 199 ? -27.641 -20.893 33.659 1.00 13.41 199 LEU A N 1
ATOM 1575 C CA . LEU A 1 199 ? -28.526 -20.757 34.825 1.00 14.23 199 LEU A CA 1
ATOM 1576 C C . LEU A 1 199 ? -29.617 -21.799 34.829 1.00 15.83 199 LEU A C 1
ATOM 1577 O O . LEU A 1 199 ? -30.034 -22.199 35.933 1.00 17.90 199 LEU A O 1
ATOM 1582 N N . ASP A 1 200 ? -30.070 -22.244 33.668 1.00 14.15 200 ASP A N 1
ATOM 1583 C CA . ASP A 1 200 ? -31.112 -23.239 33.523 1.00 14.77 200 ASP A CA 1
ATOM 1584 C C . ASP A 1 200 ? -30.545 -24.673 33.614 1.00 14.41 200 ASP A C 1
ATOM 1585 O O . ASP A 1 200 ? -31.301 -25.615 33.485 1.00 15.58 200 ASP A O 1
ATOM 1590 N N . ASN A 1 201 ? -29.227 -24.822 33.783 1.00 13.03 201 ASN A N 1
ATOM 1591 C CA . ASN A 1 201 ? -28.621 -26.139 33.823 1.00 12.60 201 ASN A CA 1
ATOM 1592 C C . ASN A 1 201 ? -28.839 -26.955 32.576 1.00 12.60 201 ASN A C 1
ATOM 1593 O O . ASN A 1 201 ? -29.025 -28.177 32.629 1.00 13.70 201 ASN A O 1
ATOM 1598 N N . VAL A 1 202 ? -28.738 -26.282 31.429 1.00 11.62 202 VAL A N 1
ATOM 1599 C CA . VAL A 1 202 ? -28.784 -26.946 30.150 1.00 13.24 202 VAL A CA 1
ATOM 1600 C C . VAL A 1 202 ? -27.544 -26.601 29.317 1.00 10.88 202 VAL A C 1
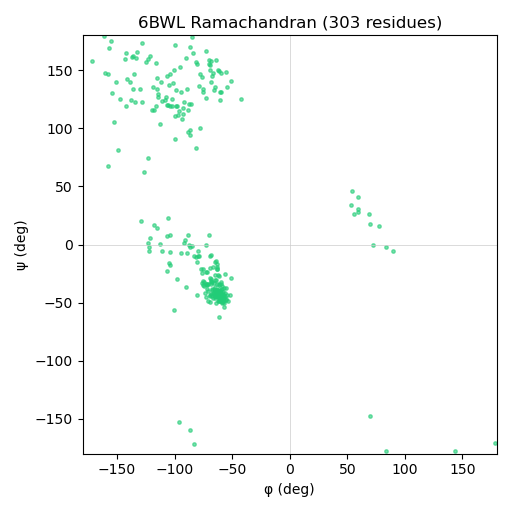ATOM 1601 O O . VAL A 1 202 ? -26.905 -25.579 29.548 1.00 11.34 202 VAL A O 1
ATOM 1605 N N . PRO A 1 203 ? -27.213 -27.480 28.356 1.00 11.52 203 PRO A N 1
ATOM 1606 C CA . PRO A 1 203 ? -25.962 -27.259 27.639 1.00 10.27 203 PRO A CA 1
ATOM 1607 C C . PRO A 1 203 ? -25.905 -25.991 26.811 1.00 10.89 203 PRO A C 1
ATOM 1608 O O . PRO A 1 203 ? -26.955 -25.479 26.383 1.00 12.63 203 PRO A O 1
ATOM 1612 N N . LEU A 1 204 ? -24.688 -25.560 26.522 1.00 9.28 204 LEU A N 1
ATOM 1613 C CA . LEU A 1 204 ? -24.472 -24.520 25.494 1.00 10.51 204 LEU A CA 1
ATOM 1614 C C . LEU A 1 204 ? -24.302 -25.204 24.161 1.00 11.94 204 LEU A C 1
ATOM 1615 O O . LEU A 1 204 ? -23.550 -26.161 24.046 1.00 12.89 204 LEU A O 1
ATOM 1620 N N . ASN A 1 205 ? -24.979 -24.706 23.132 1.00 9.50 205 ASN A N 1
ATOM 1621 C CA . ASN A 1 205 ? -24.853 -25.264 21.803 1.00 9.92 205 ASN A CA 1
ATOM 1622 C C . ASN A 1 205 ? -24.212 -24.236 20.882 1.00 10.73 205 ASN A C 1
ATOM 1623 O O . ASN A 1 205 ? -24.671 -23.082 20.780 1.00 11.73 205 ASN A O 1
ATOM 1628 N N . ILE A 1 206 ? -23.147 -24.657 20.226 1.00 10.28 206 ILE A N 1
ATOM 1629 C CA . ILE A 1 206 ? -22.368 -23.796 19.334 1.00 9.15 206 ILE A CA 1
ATOM 1630 C C . ILE A 1 206 ? -22.607 -24.161 17.899 1.00 10.95 206 ILE A C 1
ATOM 1631 O O . ILE A 1 206 ? -22.514 -25.328 17.493 1.00 11.34 206 ILE A O 1
ATOM 1636 N N . TYR A 1 207 ? -22.969 -23.150 17.108 1.00 9.90 207 TYR A N 1
ATOM 1637 C CA . TYR A 1 207 ? -23.208 -23.358 15.674 1.00 10.41 207 TYR A CA 1
ATOM 1638 C C . TYR A 1 207 ? -21.883 -23.513 14.916 1.00 10.08 207 TYR A C 1
ATOM 1639 O O . TYR A 1 207 ? -20.939 -22.741 15.057 1.00 11.25 207 TYR A O 1
ATOM 1648 N N . GLY A 1 208 ? -21.842 -24.572 14.094 1.00 10.78 208 GLY A N 1
ATOM 1649 C CA . GLY A 1 208 ? -20.650 -24.828 13.315 1.00 12.14 208 GLY A CA 1
ATOM 1650 C C . GLY A 1 208 ? -19.492 -25.282 14.171 1.00 13.06 208 GLY A C 1
ATOM 1651 O O . GLY A 1 208 ? -19.715 -25.928 15.176 1.00 14.51 208 GLY A O 1
ATOM 1652 N N . ASP A 1 209 ? -18.284 -24.929 13.775 1.00 11.61 209 ASP A N 1
ATOM 1653 C CA . ASP A 1 209 ? -17.087 -25.354 14.490 1.00 12.45 209 ASP A CA 1
ATOM 1654 C C . ASP A 1 209 ? -16.709 -24.443 15.634 1.00 12.79 209 ASP A C 1
ATOM 1655 O O . ASP A 1 209 ? -15.792 -24.758 16.395 1.00 13.46 209 ASP A O 1
ATOM 1660 N N . GLY A 1 210 ? -17.469 -23.352 15.832 1.00 10.79 210 GLY A N 1
ATOM 1661 C CA . GLY A 1 210 ? -17.190 -22.456 16.933 1.00 11.29 210 GLY A CA 1
ATOM 1662 C C . GLY A 1 210 ? -15.968 -21.571 16.835 1.00 10.77 210 GLY A C 1
ATOM 1663 O O . GLY A 1 210 ? -15.655 -20.816 17.773 1.00 10.89 210 GLY A O 1
ATOM 1664 N N . LYS A 1 211 ? -15.208 -21.679 15.730 1.00 11.34 211 LYS A N 1
ATOM 1665 C CA . LYS A 1 211 ? -13.984 -20.920 15.582 1.00 11.43 211 LYS A CA 1
ATOM 1666 C C . LYS A 1 211 ? -14.233 -19.468 15.143 1.00 11.93 211 LYS A C 1
ATOM 1667 O O . LYS A 1 211 ? -13.343 -18.616 15.197 1.00 13.64 211 LYS A O 1
ATOM 1673 N N . GLN A 1 212 ? -15.444 -19.223 14.668 1.00 11.19 212 GLN A N 1
ATOM 1674 C CA . GLN A 1 212 ? -15.811 -17.866 14.284 1.00 11.42 212 GLN A CA 1
ATOM 1675 C C . GLN A 1 212 ? -15.691 -16.959 15.501 1.00 11.24 212 GLN A C 1
ATOM 1676 O O . GLN A 1 212 ? -15.973 -17.381 16.639 1.00 11.18 212 GLN A O 1
ATOM 1682 N N . THR A 1 213 ? -15.326 -15.697 15.283 1.00 10.65 213 THR A N 1
ATOM 1683 C CA . THR A 1 213 ? -15.092 -14.769 16.360 1.00 11.44 213 THR A CA 1
ATOM 1684 C C . THR A 1 213 ? -16.036 -13.599 16.393 1.00 12.01 213 THR A C 1
ATOM 1685 O O . THR A 1 213 ? -16.637 -13.219 15.368 1.00 11.50 213 THR A O 1
ATOM 1689 N N . ARG A 1 214 ? -16.164 -13.036 17.599 1.00 10.68 214 ARG A N 1
ATOM 1690 C CA . ARG A 1 214 ? -16.894 -11.808 17.796 1.00 9.87 214 ARG A CA 1
ATOM 1691 C C . ARG A 1 214 ? -16.153 -10.847 18.696 1.00 9.86 214 ARG A C 1
ATOM 1692 O O . ARG A 1 214 ? -15.463 -11.265 19.641 1.00 11.17 214 ARG A O 1
ATOM 1700 N N . ASP A 1 215 ? -16.341 -9.554 18.402 1.00 9.38 215 ASP A N 1
ATOM 1701 C CA . ASP A 1 215 ? -15.908 -8.428 19.219 1.00 9.69 215 ASP A CA 1
ATOM 1702 C C . ASP A 1 215 ? -17.161 -7.999 19.978 1.00 9.88 215 ASP A C 1
ATOM 1703 O O . ASP A 1 215 ? -18.127 -7.550 19.373 1.00 10.78 215 ASP A O 1
ATOM 1708 N N . LEU A 1 216 ? -17.175 -8.227 21.286 1.00 9.40 216 LEU A N 1
ATOM 1709 C CA . LEU A 1 216 ? -18.374 -8.103 22.094 1.00 9.53 216 LEU A CA 1
ATOM 1710 C C . LEU A 1 216 ? -18.326 -6.851 22.956 1.00 11.02 216 LEU A C 1
ATOM 1711 O O . LEU A 1 216 ? -17.458 -6.680 23.820 1.00 11.42 216 LEU A O 1
ATOM 1716 N N . LEU A 1 217 ? -19.327 -5.990 22.722 1.00 9.28 217 LEU A N 1
ATOM 1717 C CA . LEU A 1 217 ? -19.397 -4.661 23.310 1.00 9.92 217 LEU A CA 1
ATOM 1718 C C . LEU A 1 217 ? -20.483 -4.606 24.366 1.00 9.59 217 LEU A C 1
ATOM 1719 O O . LEU A 1 217 ? -21.658 -4.919 24.110 1.00 9.77 217 LEU A O 1
ATOM 1724 N N . TYR A 1 218 ? -20.115 -4.205 25.578 1.00 9.10 218 TYR A N 1
ATOM 1725 C CA . TYR A 1 218 ? -21.094 -4.125 26.642 1.00 9.51 218 TYR A CA 1
ATOM 1726 C C . TYR A 1 218 ? -22.107 -3.008 26.380 1.00 9.25 218 TYR A C 1
ATOM 1727 O O . TYR A 1 218 ? -21.763 -1.910 25.923 1.00 9.54 218 TYR A O 1
ATOM 1736 N N . VAL A 1 219 ? -23.376 -3.275 26.676 1.00 8.58 219 VAL A N 1
ATOM 1737 C CA . VAL A 1 219 ? -24.441 -2.368 26.249 1.00 8.78 219 VAL A CA 1
ATOM 1738 C C . VAL A 1 219 ? -24.355 -0.968 26.808 1.00 8.80 219 VAL A C 1
ATOM 1739 O O . VAL A 1 219 ? -24.700 -0.002 26.118 1.00 8.79 219 VAL A O 1
ATOM 1743 N N . GLU A 1 220 ? -23.877 -0.807 28.013 1.00 8.81 220 GLU A N 1
ATOM 1744 C CA . GLU A 1 220 ? -23.729 0.563 28.505 1.00 10.65 220 GLU A CA 1
ATOM 1745 C C . GLU A 1 220 ? -22.642 1.376 27.777 1.00 10.00 220 GLU A C 1
ATOM 1746 O O . GLU A 1 220 ? -22.777 2.542 27.584 1.00 10.79 220 GLU A O 1
ATOM 1752 N N . ASP A 1 221 ? -21.601 0.686 27.330 1.00 9.72 221 ASP A N 1
ATOM 1753 C CA . ASP A 1 221 ? -20.617 1.319 26.485 1.00 11.16 221 ASP A CA 1
ATOM 1754 C C . ASP A 1 221 ? -21.194 1.642 25.106 1.00 10.11 221 ASP A C 1
ATOM 1755 O O . ASP A 1 221 ? -20.990 2.735 24.565 1.00 9.59 221 ASP A O 1
ATOM 1760 N N . CYS A 1 222 ? -21.933 0.692 24.530 1.00 8.39 222 CYS A N 1
ATOM 1761 C CA . CYS A 1 222 ? -22.597 0.927 23.240 1.00 8.91 222 CYS A CA 1
ATOM 1762 C C . CYS A 1 222 ? -23.539 2.110 23.294 1.00 9.33 222 CYS A C 1
ATOM 1763 O O . CYS A 1 222 ? -23.540 2.955 22.392 1.00 9.25 222 CYS A O 1
ATOM 1766 N N . ALA A 1 223 ? -24.372 2.178 24.341 1.00 9.12 223 ALA A N 1
ATOM 1767 C CA . ALA A 1 223 ? -25.350 3.246 24.428 1.00 9.35 223 ALA A CA 1
ATOM 1768 C C . ALA A 1 223 ? -24.665 4.611 24.560 1.00 9.02 223 ALA A C 1
ATOM 1769 O O . ALA A 1 223 ? -25.152 5.599 23.977 1.00 9.28 223 ALA A O 1
ATOM 1771 N N . ASP A 1 224 ? -23.543 4.674 25.287 1.00 8.82 224 ASP A N 1
ATOM 1772 C CA . ASP A 1 224 ? -22.834 5.937 25.402 1.00 9.27 224 ASP A CA 1
ATOM 1773 C C . ASP A 1 224 ? -22.288 6.369 24.032 1.00 8.72 224 ASP A C 1
ATOM 1774 O O . ASP A 1 224 ? -22.323 7.571 23.688 1.00 9.68 224 ASP A O 1
ATOM 1779 N N . PHE A 1 225 ? -21.782 5.408 23.263 1.00 8.57 225 PHE A N 1
ATOM 1780 C CA . PHE A 1 225 ? -21.327 5.699 21.890 1.00 8.68 225 PHE A CA 1
ATOM 1781 C C . PHE A 1 225 ? -22.475 6.217 21.023 1.00 9.27 225 PHE A C 1
ATOM 1782 O O . PHE A 1 225 ? -22.354 7.227 20.304 1.00 8.90 225 PHE A O 1
ATOM 1790 N N . VAL A 1 226 ? -23.612 5.529 21.069 1.00 8.52 226 VAL A N 1
ATOM 1791 C CA . VAL A 1 226 ? -24.750 5.929 20.263 1.00 8.22 226 VAL A CA 1
ATOM 1792 C C . VAL A 1 226 ? -25.134 7.379 20.584 1.00 8.28 226 VAL A C 1
ATOM 1793 O O . VAL A 1 226 ? -25.275 8.239 19.684 1.00 8.42 226 VAL A O 1
ATOM 1797 N N . VAL A 1 227 ? -25.281 7.652 21.891 1.00 7.53 227 VAL A N 1
ATOM 1798 C CA . VAL A 1 227 ? -25.674 8.992 22.318 1.00 8.84 227 VAL A CA 1
ATOM 1799 C C . VAL A 1 227 ? -24.666 10.042 21.850 1.00 8.42 227 VAL A C 1
ATOM 1800 O O . VAL A 1 227 ? -25.062 11.101 21.324 1.00 8.98 227 VAL A O 1
ATOM 1804 N N . ALA A 1 228 ? -23.384 9.738 22.051 1.00 8.39 228 ALA A N 1
ATOM 1805 C CA . ALA A 1 228 ? -22.315 10.670 21.660 1.00 8.98 228 ALA A CA 1
ATOM 1806 C C . ALA A 1 228 ? -22.387 11.047 20.188 1.00 9.24 228 ALA A C 1
ATOM 1807 O O . ALA A 1 228 ? -22.166 12.204 19.820 1.00 9.59 228 ALA A O 1
ATOM 1809 N N . ALA A 1 229 ? -22.667 10.072 19.337 1.00 8.46 229 ALA A N 1
ATOM 1810 C CA . ALA A 1 229 ? -22.802 10.374 17.897 1.00 8.81 229 ALA A CA 1
ATOM 1811 C C . ALA A 1 229 ? -23.891 11.395 17.623 1.00 8.90 229 ALA A C 1
ATOM 1812 O O . ALA A 1 229 ? -23.786 12.268 16.744 1.00 9.68 229 ALA A O 1
ATOM 1814 N N . GLY A 1 230 ? -25.002 11.306 18.361 1.00 8.74 230 GLY A N 1
ATOM 1815 C CA . GLY A 1 230 ? -26.061 12.272 18.236 1.00 9.34 230 GLY A CA 1
ATOM 1816 C C . GLY A 1 230 ? -25.698 13.653 18.716 1.00 9.28 230 GLY A C 1
ATOM 1817 O O . GLY A 1 230 ? -26.133 14.645 18.139 1.00 9.05 230 GLY A O 1
ATOM 1818 N N . TYR A 1 231 ? -24.945 13.733 19.806 1.00 8.64 231 TYR A N 1
ATOM 1819 C CA . TYR A 1 231 ? -24.571 15.016 20.406 1.00 9.55 231 TYR A CA 1
ATOM 1820 C C . TYR A 1 231 ? -23.486 15.738 19.606 1.00 9.44 231 TYR A C 1
ATOM 1821 O O . TYR A 1 231 ? -23.351 16.981 19.762 1.00 9.51 231 TYR A O 1
ATOM 1830 N N . SER A 1 232 ? -22.724 15.008 18.782 1.00 9.06 232 SER A N 1
ATOM 1831 C CA . SER A 1 232 ? -21.522 15.562 18.127 1.00 9.69 232 SER A CA 1
ATOM 1832 C C . SER A 1 232 ? -21.820 16.060 16.718 1.00 10.26 232 SER A C 1
ATOM 1833 O O . SER A 1 232 ? -22.135 15.236 15.841 1.00 10.05 232 SER A O 1
ATOM 1836 N N . ALA A 1 233 ? -21.710 17.367 16.457 1.00 9.59 233 ALA A N 1
ATOM 1837 C CA . ALA A 1 233 ? -21.807 17.837 15.080 1.00 10.36 233 ALA A CA 1
ATOM 1838 C C . ALA A 1 233 ? -20.587 17.478 14.244 1.00 10.17 233 ALA A C 1
ATOM 1839 O O . ALA A 1 233 ? -20.697 17.346 13.023 1.00 10.60 233 ALA A O 1
ATOM 1841 N N . LYS A 1 234 ? -19.456 17.257 14.897 1.00 9.96 234 LYS A N 1
ATOM 1842 C CA . LYS A 1 234 ? -18.235 16.794 14.219 1.00 11.70 234 LYS A CA 1
ATOM 1843 C C . LYS A 1 234 ? -18.451 15.442 13.570 1.00 11.11 234 LYS A C 1
ATOM 1844 O O . LYS A 1 234 ? -17.799 15.146 12.576 1.00 14.30 234 LYS A O 1
ATOM 1850 N N . ALA A 1 235 ? -19.369 14.635 14.108 1.00 10.15 235 ALA A N 1
ATOM 1851 C CA . ALA A 1 235 ? -19.674 13.318 13.540 1.00 9.84 235 ALA A CA 1
ATOM 1852 C C . ALA A 1 235 ? -20.590 13.397 12.315 1.00 9.97 235 ALA A C 1
ATOM 1853 O O . ALA A 1 235 ? -20.738 12.397 11.610 1.00 9.54 235 ALA A O 1
ATOM 1855 N N . ASN A 1 236 ? -21.162 14.555 12.026 1.00 8.72 236 ASN A N 1
ATOM 1856 C CA . ASN A 1 236 ? -22.112 14.654 10.929 1.00 8.97 236 ASN A CA 1
ATOM 1857 C C . ASN A 1 236 ? -21.452 14.259 9.610 1.00 10.21 236 ASN A C 1
ATOM 1858 O O . ASN A 1 236 ? -20.350 14.714 9.280 1.00 11.58 236 ASN A O 1
ATOM 1863 N N . GLY A 1 237 ? -22.151 13.393 8.888 1.00 9.12 237 GLY A N 1
ATOM 1864 C CA . GLY A 1 237 ? -21.676 12.944 7.582 1.00 9.76 237 GLY A CA 1
ATOM 1865 C C . GLY A 1 237 ? -20.793 11.727 7.617 1.00 9.83 237 GLY A C 1
ATOM 1866 O O . GLY A 1 237 ? -20.432 11.212 6.552 1.00 11.15 237 GLY A O 1
ATOM 1867 N N . HIS A 1 238 ? -20.433 11.253 8.801 1.00 8.99 238 HIS A N 1
ATOM 1868 C CA . HIS A 1 238 ? -19.538 10.136 8.967 1.00 9.19 238 HIS A CA 1
ATOM 1869 C C . HIS A 1 238 ? -20.181 8.785 9.146 1.00 10.32 238 HIS A C 1
ATOM 1870 O O . HIS A 1 238 ? -21.288 8.702 9.714 1.00 9.63 238 HIS A O 1
ATOM 1877 N N . ILE A 1 239 ? -19.434 7.763 8.734 1.00 8.95 239 ILE A N 1
ATOM 1878 C CA . ILE A 1 239 ? -19.602 6.408 9.198 1.00 9.02 239 ILE A CA 1
ATOM 1879 C C . ILE A 1 239 ? -18.642 6.194 10.343 1.00 9.54 239 ILE A C 1
ATOM 1880 O O . ILE A 1 239 ? -17.454 6.512 10.225 1.00 9.60 239 ILE A O 1
ATOM 1885 N N . ILE A 1 240 ? -19.081 5.659 11.475 1.00 8.60 240 ILE A N 1
ATOM 1886 C CA . ILE A 1 240 ? -18.244 5.442 12.664 1.00 9.06 240 ILE A CA 1
ATOM 1887 C C . ILE A 1 240 ? -18.542 4.080 13.303 1.00 9.14 240 ILE A C 1
ATOM 1888 O O . ILE A 1 240 ? -19.702 3.793 13.641 1.00 8.74 240 ILE A O 1
ATOM 1893 N N . ASN A 1 241 ? -17.517 3.254 13.467 1.00 8.79 241 ASN A N 1
ATOM 1894 C CA . ASN A 1 241 ? -17.600 1.967 14.174 1.00 8.91 241 ASN A CA 1
ATOM 1895 C C . ASN A 1 241 ? -17.517 2.162 15.684 1.00 9.86 241 ASN A C 1
ATOM 1896 O O . ASN A 1 241 ? -16.909 3.122 16.184 1.00 10.11 241 ASN A O 1
ATOM 1901 N N . ALA A 1 242 ? -18.040 1.175 16.418 1.00 9.21 242 ALA A N 1
ATOM 1902 C CA . ALA A 1 242 ? -17.733 1.043 17.844 1.00 9.42 242 ALA A CA 1
ATOM 1903 C C . ALA A 1 242 ? -17.574 -0.420 18.201 1.00 9.29 242 ALA A C 1
ATOM 1904 O O . ALA A 1 242 ? -18.287 -1.270 17.697 1.00 9.95 242 ALA A O 1
ATOM 1906 N N . GLY A 1 243 ? -16.633 -0.705 19.086 1.00 9.69 243 GLY A N 1
ATOM 1907 C CA . GLY A 1 243 ? -16.324 -2.056 19.501 1.00 9.31 243 GLY A CA 1
ATOM 1908 C C . GLY A 1 243 ? -15.191 -1.975 20.479 1.00 10.06 243 GLY A C 1
ATOM 1909 O O . GLY A 1 243 ? -14.866 -0.908 20.975 1.00 11.18 243 GLY A O 1
ATOM 1910 N N . THR A 1 244 ? -14.650 -3.142 20.820 1.00 10.77 244 THR A N 1
ATOM 1911 C CA . THR A 1 244 ? -13.564 -3.192 21.839 1.00 10.53 244 THR A CA 1
ATOM 1912 C C . THR A 1 244 ? -12.176 -3.414 21.293 1.00 11.61 244 THR A C 1
ATOM 1913 O O . THR A 1 244 ? -11.213 -3.186 22.039 1.00 13.22 244 THR A O 1
ATOM 1917 N N . GLY A 1 245 ? -12.052 -3.868 20.051 1.00 11.19 245 GLY A N 1
ATOM 1918 C CA . GLY A 1 245 ? -10.749 -4.122 19.471 1.00 11.49 245 GLY A CA 1
ATOM 1919 C C . GLY A 1 245 ? -10.113 -5.406 19.945 1.00 13.01 245 GLY A C 1
ATOM 1920 O O . GLY A 1 245 ? -8.927 -5.633 19.698 1.00 14.75 245 GLY A O 1
ATOM 1921 N N . GLN A 1 246 ? -10.919 -6.272 20.545 1.00 13.02 246 GLN A N 1
ATOM 1922 C CA A GLN A 1 246 ? -10.518 -7.631 20.892 0.50 14.90 246 GLN A CA 1
ATOM 1923 C CA B GLN A 1 246 ? -10.515 -7.633 20.904 0.50 14.41 246 GLN A CA 1
ATOM 1924 C C . GLN A 1 246 ? -11.634 -8.570 20.489 1.00 12.75 246 GLN A C 1
ATOM 1925 O O . GLN A 1 246 ? -12.814 -8.222 20.631 1.00 13.61 246 GLN A O 1
ATOM 1936 N N . ASP A 1 247 ? -11.285 -9.752 19.994 1.00 11.24 247 ASP A N 1
ATOM 1937 C CA . ASP A 1 247 ? -12.288 -10.731 19.624 1.00 11.36 247 ASP A CA 1
ATOM 1938 C C . ASP A 1 247 ? -12.103 -12.032 20.382 1.00 12.20 247 ASP A C 1
ATOM 1939 O O . ASP A 1 247 ? -11.053 -12.260 20.996 1.00 13.48 247 ASP A O 1
ATOM 1944 N N . ILE A 1 248 ? -13.147 -12.836 20.400 1.00 10.71 248 ILE A N 1
ATOM 1945 C CA . ILE A 1 248 ? -13.118 -14.141 21.060 1.00 11.07 248 ILE A CA 1
ATOM 1946 C C . ILE A 1 248 ? -13.841 -15.141 20.173 1.00 12.07 248 ILE A C 1
ATOM 1947 O O . ILE A 1 248 ? -14.880 -14.818 19.569 1.00 10.31 248 ILE A O 1
ATOM 1952 N N . SER A 1 249 ? -13.336 -16.374 20.049 1.00 11.29 249 SER A N 1
ATOM 1953 C CA . SER A 1 249 ? -14.095 -17.390 19.391 1.00 11.10 249 SER A CA 1
ATOM 1954 C C . SER A 1 249 ? -15.312 -17.808 20.201 1.00 10.18 249 SER A C 1
ATOM 1955 O O . SER A 1 249 ? -15.336 -17.672 21.418 1.00 10.81 249 SER A O 1
ATOM 1958 N N . ILE A 1 250 ? -16.327 -18.311 19.513 1.00 10.53 250 ILE A N 1
ATOM 1959 C CA . ILE A 1 250 ? -17.519 -18.798 20.195 1.00 10.58 250 ILE A CA 1
ATOM 1960 C C . ILE A 1 250 ? -17.146 -19.986 21.094 1.00 11.65 250 ILE A C 1
ATOM 1961 O O . ILE A 1 250 ? -17.663 -20.080 22.208 1.00 11.00 250 ILE A O 1
ATOM 1966 N N . ASN A 1 251 ? -16.169 -20.806 20.669 1.00 10.34 251 ASN A N 1
ATOM 1967 C CA . ASN A 1 251 ? -15.737 -21.891 21.546 1.00 10.77 251 ASN A CA 1
ATOM 1968 C C . ASN A 1 251 ? -15.244 -21.348 22.877 1.00 11.25 251 ASN A C 1
ATOM 1969 O O . ASN A 1 251 ? -15.593 -21.864 23.948 1.00 12.07 251 ASN A O 1
ATOM 1974 N N . LYS A 1 252 ? -14.384 -20.340 22.828 1.00 10.85 252 LYS A N 1
ATOM 1975 C CA . LYS A 1 252 ? -13.813 -19.782 24.053 1.00 11.33 252 LYS A CA 1
ATOM 1976 C C . LYS A 1 252 ? -14.842 -18.991 24.850 1.00 11.44 252 LYS A C 1
ATOM 1977 O O . LYS A 1 252 ? -14.822 -18.959 26.089 1.00 11.72 252 LYS A O 1
ATOM 1983 N N . LEU A 1 253 ? -15.776 -18.317 24.162 1.00 10.26 253 LEU A N 1
ATOM 1984 C CA . LEU A 1 253 ? -16.851 -17.635 24.879 1.00 10.10 253 LEU A CA 1
ATOM 1985 C C . LEU A 1 253 ? -17.692 -18.622 25.676 1.00 9.90 253 LEU A C 1
ATOM 1986 O O . LEU A 1 253 ? -18.072 -18.365 26.817 1.00 10.52 253 LEU A O 1
ATOM 1991 N N . ALA A 1 254 ? -17.995 -19.752 25.055 1.00 10.05 254 ALA A N 1
ATOM 1992 C CA . ALA A 1 254 ? -18.777 -20.777 25.738 1.00 10.14 254 ALA A CA 1
ATOM 1993 C C . ALA A 1 254 ? -18.058 -21.283 26.989 1.00 11.01 254 ALA A C 1
ATOM 1994 O O . ALA A 1 254 ? -18.697 -21.432 28.046 1.00 11.01 254 ALA A O 1
ATOM 1996 N N . GLU A 1 255 ? -16.748 -21.514 26.886 1.00 11.08 255 GLU A N 1
ATOM 1997 C CA . GLU A 1 255 ? -15.990 -21.971 28.072 1.00 11.85 255 GLU A CA 1
ATOM 1998 C C . GLU A 1 255 ? -15.975 -20.905 29.163 1.00 12.25 255 GLU A C 1
ATOM 1999 O O . GLU A 1 255 ? -16.143 -21.221 30.351 1.00 12.62 255 GLU A O 1
ATOM 2005 N N . LEU A 1 256 ? -15.841 -19.631 28.772 1.00 11.36 256 LEU A N 1
ATOM 2006 C CA . LEU A 1 256 ? -15.835 -18.549 29.753 1.00 10.98 256 LEU A CA 1
ATOM 2007 C C . LEU A 1 256 ? -17.173 -18.516 30.492 1.00 11.98 256 LEU A C 1
ATOM 2008 O O . LEU A 1 256 ? -17.230 -18.436 31.728 1.00 13.15 256 LEU A O 1
ATOM 2013 N N . ILE A 1 257 ? -18.277 -18.563 29.770 1.00 11.16 257 ILE A N 1
ATOM 2014 C CA . ILE A 1 257 ? -19.574 -18.421 30.379 1.00 10.83 257 ILE A CA 1
ATOM 2015 C C . ILE A 1 257 ? -19.955 -19.669 31.178 1.00 11.37 257 ILE A C 1
ATOM 2016 O O . ILE A 1 257 ? -20.463 -19.566 32.291 1.00 11.90 257 ILE A O 1
ATOM 2021 N N . SER A 1 258 ? -19.735 -20.855 30.613 1.00 10.12 258 SER A N 1
ATOM 2022 C CA . SER A 1 258 ? -20.130 -22.067 31.344 1.00 10.33 258 SER A CA 1
ATOM 2023 C C . SER A 1 258 ? -19.334 -22.228 32.612 1.00 10.55 258 SER A C 1
ATOM 2024 O O . SER A 1 258 ? -19.893 -22.647 33.644 1.00 11.80 258 SER A O 1
ATOM 2027 N N . GLY A 1 259 ? -18.032 -22.002 32.517 1.00 10.35 259 GLY A N 1
ATOM 2028 C CA . GLY A 1 259 ? -17.153 -22.365 33.655 1.00 13.14 259 GLY A CA 1
ATOM 2029 C C . GLY A 1 259 ? -17.321 -23.807 34.103 1.00 12.60 259 GLY A C 1
ATOM 2030 O O . GLY A 1 259 ? -17.221 -24.119 35.308 1.00 13.47 259 GLY A O 1
ATOM 2031 N N . ASN A 1 260 ? -17.585 -24.646 33.111 1.00 11.34 260 ASN A N 1
ATOM 2032 C CA . ASN A 1 260 ? -17.878 -26.048 33.305 1.00 10.86 260 ASN A CA 1
ATOM 2033 C C . ASN A 1 260 ? -19.030 -26.353 34.236 1.00 11.18 260 ASN A C 1
ATOM 2034 O O . ASN A 1 260 ? -19.116 -27.463 34.784 1.00 11.38 260 ASN A O 1
ATOM 2039 N N . LYS A 1 261 ? -19.994 -25.456 34.400 1.00 10.57 261 LYS A N 1
ATOM 2040 C CA . LYS A 1 261 ? -21.226 -25.804 35.051 1.00 11.13 261 LYS A CA 1
ATOM 2041 C C . LYS A 1 261 ? -22.119 -26.692 34.211 1.00 11.17 261 LYS A C 1
ATOM 2042 O O . LYS A 1 261 ? -22.868 -27.539 34.730 1.00 11.36 261 LYS A O 1
ATOM 2048 N N . VAL A 1 262 ? -22.062 -26.453 32.891 1.00 10.31 262 VAL A N 1
ATOM 2049 C CA . VAL A 1 262 ? -22.814 -27.230 31.936 1.00 10.74 262 VAL A CA 1
ATOM 2050 C C . VAL A 1 262 ? -21.927 -27.632 30.779 1.00 8.88 262 VAL A C 1
ATOM 2051 O O . VAL A 1 262 ? -20.886 -27.030 30.534 1.00 10.04 262 VAL A O 1
ATOM 2055 N N . SER A 1 263 ? -22.387 -28.662 30.065 1.00 9.38 263 SER A N 1
ATOM 2056 C CA . SER A 1 263 ? -21.649 -29.153 28.914 1.00 9.02 263 SER A CA 1
ATOM 2057 C C . SER A 1 263 ? -21.766 -28.164 27.741 1.00 9.97 263 SER A C 1
ATOM 2058 O O . SER A 1 263 ? -22.623 -27.258 27.732 1.00 9.06 263 SER A O 1
ATOM 2061 N N . ILE A 1 264 ? -20.916 -28.372 26.758 1.00 9.38 264 ILE A N 1
ATOM 2062 C CA . ILE A 1 264 ? -20.819 -27.495 25.556 1.00 9.90 264 ILE A CA 1
ATOM 2063 C C . ILE A 1 264 ? -20.755 -28.420 24.373 1.00 10.83 264 ILE A C 1
ATOM 2064 O O . ILE A 1 264 ? -19.862 -29.261 24.280 1.00 10.75 264 ILE A O 1
ATOM 2069 N N . GLN A 1 265 ? -21.698 -28.267 23.451 1.00 9.55 265 GLN A N 1
ATOM 2070 C CA . GLN A 1 265 ? -21.844 -29.103 22.272 1.00 9.36 265 GLN A CA 1
ATOM 2071 C C . GLN A 1 265 ? -21.809 -28.267 20.988 1.00 11.16 265 GLN A C 1
ATOM 2072 O O . GLN A 1 265 ? -22.049 -27.059 21.054 1.00 12.71 265 GLN A O 1
ATOM 2078 N N . HIS A 1 266 ? -21.512 -28.910 19.861 1.00 11.37 266 HIS A N 1
ATOM 2079 C CA . HIS A 1 266 ? -21.637 -28.311 18.546 1.00 12.69 266 HIS A CA 1
ATOM 2080 C C . HIS A 1 266 ? -22.822 -28.862 17.811 1.00 12.61 266 HIS A C 1
ATOM 2081 O O . HIS A 1 266 ? -23.142 -30.049 17.889 1.00 14.58 266 HIS A O 1
ATOM 2088 N N . VAL A 1 267 ? -23.471 -28.005 17.024 1.00 11.58 267 VAL A N 1
ATOM 2089 C CA . VAL A 1 267 ? -24.605 -28.393 16.209 1.00 11.25 267 VAL A CA 1
ATOM 2090 C C . VAL A 1 267 ? -24.420 -27.750 14.815 1.00 11.39 267 VAL A C 1
ATOM 2091 O O . VAL A 1 267 ? -23.619 -26.832 14.629 1.00 11.77 267 VAL A O 1
ATOM 2095 N N . THR A 1 268 ? -25.150 -28.281 13.849 1.00 12.29 268 THR A N 1
ATOM 2096 C CA . THR A 1 268 ? -25.065 -27.770 12.486 1.00 12.16 268 THR A CA 1
ATOM 2097 C C . THR A 1 268 ? -25.331 -26.259 12.493 1.00 10.53 268 THR A C 1
ATOM 2098 O O . THR A 1 268 ? -26.317 -25.792 13.055 1.00 11.88 268 THR A O 1
ATOM 2102 N N . HIS A 1 269 ? -24.495 -25.542 11.756 1.00 10.57 269 HIS A N 1
ATOM 2103 C CA . HIS A 1 269 ? -24.669 -24.095 11.626 1.00 11.46 269 HIS A CA 1
ATOM 2104 C C . HIS A 1 269 ? -25.961 -23.801 10.886 1.00 12.75 269 HIS A C 1
ATOM 2105 O O . HIS A 1 269 ? -26.246 -24.405 9.839 1.00 12.84 269 HIS A O 1
ATOM 2112 N N . ILE A 1 270 ? -26.754 -22.877 11.413 1.00 10.60 270 ILE A N 1
ATOM 2113 C CA . ILE A 1 270 ? -28.031 -22.516 10.799 1.00 10.70 270 ILE A CA 1
ATOM 2114 C C . ILE A 1 270 ? -27.883 -21.688 9.500 1.00 10.36 270 ILE A C 1
ATOM 2115 O O . ILE A 1 270 ? -28.779 -21.721 8.664 1.00 11.32 270 ILE A O 1
ATOM 2120 N N . HIS A 1 271 ? -26.767 -21.001 9.328 1.00 10.00 271 HIS A N 1
ATOM 2121 C CA . HIS A 1 271 ? -26.542 -20.201 8.123 1.00 10.40 271 HIS A CA 1
ATOM 2122 C C . HIS A 1 271 ? -25.073 -19.956 7.868 1.00 9.92 271 HIS A C 1
ATOM 2123 O O . HIS A 1 271 ? -24.594 -18.817 7.873 1.00 10.76 271 HIS A O 1
ATOM 2130 N N . PRO A 1 272 ? -24.344 -21.010 7.534 1.00 10.78 272 PRO A N 1
ATOM 2131 C CA . PRO A 1 272 ? -22.909 -20.843 7.371 1.00 10.68 272 PRO A CA 1
ATOM 2132 C C . PRO A 1 272 ? -22.545 -19.924 6.189 1.00 11.49 272 PRO A C 1
ATOM 2133 O O . PRO A 1 272 ? -21.486 -19.294 6.167 1.00 12.90 272 PRO A O 1
ATOM 2137 N N . GLN A 1 273 ? -23.464 -19.887 5.225 1.00 11.24 273 GLN A N 1
ATOM 2138 C CA . GLN A 1 273 ? -23.308 -19.042 4.050 1.00 12.83 273 GLN A CA 1
ATOM 2139 C C . GLN A 1 273 ? -23.352 -17.571 4.381 1.00 14.16 273 GLN A C 1
ATOM 2140 O O . GLN A 1 273 ? -22.852 -16.748 3.589 1.00 15.11 273 GLN A O 1
ATOM 2146 N N . SER A 1 274 ? -23.902 -17.218 5.535 1.00 12.34 274 SER A N 1
ATOM 2147 C CA . SER A 1 274 ? -24.098 -15.815 5.933 1.00 12.16 274 SER A CA 1
ATOM 2148 C C . SER A 1 274 ? -23.234 -15.440 7.112 1.00 14.81 274 SER A C 1
ATOM 2149 O O . SER A 1 274 ? -23.269 -14.308 7.606 1.00 16.79 274 SER A O 1
ATOM 2152 N N . GLU A 1 275 ? -22.436 -16.389 7.601 1.00 11.35 275 GLU A N 1
ATOM 2153 C CA . GLU A 1 275 ? -21.577 -16.161 8.743 1.00 12.89 275 GLU A CA 1
ATOM 2154 C C . GLU A 1 275 ? -20.439 -15.210 8.375 1.00 13.31 275 GLU A C 1
ATOM 2155 O O . GLU A 1 275 ? -20.086 -15.063 7.193 1.00 15.13 275 GLU A O 1
ATOM 2161 N N . ILE A 1 276 ? -19.900 -14.534 9.381 1.00 12.63 276 ILE A N 1
ATOM 2162 C CA . ILE A 1 276 ? -18.692 -13.750 9.242 1.00 12.00 276 ILE A CA 1
ATOM 2163 C C . ILE A 1 276 ? -17.653 -14.401 10.132 1.00 11.51 276 ILE A C 1
ATOM 2164 O O . ILE A 1 276 ? -17.816 -14.521 11.363 1.00 12.75 276 ILE A O 1
ATOM 2169 N N . GLN A 1 277 ? -16.558 -14.862 9.550 1.00 12.66 277 GLN A N 1
ATOM 2170 C CA . GLN A 1 277 ? -15.624 -15.694 10.275 1.00 14.79 277 GLN A CA 1
ATOM 2171 C C . GLN A 1 277 ? -14.852 -15.009 11.393 1.00 12.82 277 GLN A C 1
ATOM 2172 O O . GLN A 1 277 ? -14.527 -15.596 12.413 1.00 13.10 277 GLN A O 1
ATOM 2178 N N . LYS A 1 278 ? -14.550 -13.726 11.189 1.00 11.17 278 LYS A N 1
ATOM 2179 C CA . LYS A 1 278 ? -13.796 -12.937 12.145 1.00 11.52 278 LYS A CA 1
ATOM 2180 C C . LYS A 1 278 ? -14.368 -11.525 12.170 1.00 11.37 278 LYS A C 1
ATOM 2181 O O . LYS A 1 278 ? -14.362 -10.812 11.167 1.00 12.13 278 LYS A O 1
ATOM 2187 N N . LEU A 1 279 ? -14.857 -11.124 13.321 1.00 9.86 279 LEU A N 1
ATOM 2188 C CA . LEU A 1 279 ? -15.317 -9.760 13.566 1.00 10.87 279 LEU A CA 1
ATOM 2189 C C . LEU A 1 279 ? -14.469 -9.144 14.672 1.00 11.20 279 LEU A C 1
ATOM 2190 O O . LEU A 1 279 ? -14.440 -9.604 15.826 1.00 11.40 279 LEU A O 1
ATOM 2195 N N . LEU A 1 280 ? -13.741 -8.103 14.304 1.00 10.35 280 LEU A N 1
ATOM 2196 C CA . LEU A 1 280 ? -12.813 -7.425 15.189 1.00 10.45 280 LEU A CA 1
ATOM 2197 C C . LEU A 1 280 ? -12.835 -5.964 14.777 1.00 11.11 280 LEU A C 1
ATOM 2198 O O . LEU A 1 280 ? -12.623 -5.692 13.575 1.00 11.09 280 LEU A O 1
ATOM 2203 N N . CYS A 1 281 ? -13.106 -5.057 15.721 1.00 9.05 281 CYS A N 1
ATOM 2204 C CA . CYS A 1 281 ? -13.353 -3.652 15.380 1.00 10.71 281 CYS A CA 1
ATOM 2205 C C . CYS A 1 281 ? -12.122 -2.774 15.574 1.00 12.09 281 CYS A C 1
ATOM 2206 O O . CYS A 1 281 ? -11.515 -2.792 16.651 1.00 13.14 281 CYS A O 1
ATOM 2209 N N . ASN A 1 282 ? -11.825 -1.933 14.576 1.00 11.37 282 ASN A N 1
ATOM 2210 C CA . ASN A 1 282 ? -10.952 -0.784 14.719 1.00 11.83 282 ASN A CA 1
ATOM 2211 C C . ASN A 1 282 ? -11.827 0.414 15.024 1.00 11.44 282 ASN A C 1
ATOM 2212 O O . ASN A 1 282 ? -12.569 0.881 14.146 1.00 11.95 282 ASN A O 1
ATOM 2217 N N . TYR A 1 283 ? -11.776 0.885 16.267 1.00 11.30 283 TYR A N 1
ATOM 2218 C CA . TYR A 1 283 ? -12.589 2.023 16.695 1.00 10.73 283 TYR A CA 1
ATOM 2219 C C . TYR A 1 283 ? -11.809 3.318 16.872 1.00 11.89 283 TYR A C 1
ATOM 2220 O O . TYR A 1 283 ? -12.225 4.231 17.588 1.00 11.97 283 TYR A O 1
ATOM 2229 N N . GLU A 1 284 ? -10.662 3.408 16.194 1.00 13.20 284 GLU A N 1
ATOM 2230 C CA . GLU A 1 284 ? -9.866 4.641 16.280 1.00 13.05 284 GLU A CA 1
ATOM 2231 C C . GLU A 1 284 ? -10.640 5.909 15.905 1.00 11.92 284 GLU A C 1
ATOM 2232 O O . GLU A 1 284 ? -10.462 6.971 16.495 1.00 13.03 284 GLU A O 1
ATOM 2238 N N . LYS A 1 285 ? -11.513 5.808 14.908 1.00 11.73 285 LYS A N 1
ATOM 2239 C CA . LYS A 1 285 ? -12.274 6.957 14.492 1.00 11.93 285 LYS A CA 1
ATOM 2240 C C . LYS A 1 285 ? -13.210 7.452 15.602 1.00 11.32 285 LYS A C 1
ATOM 2241 O O . LYS A 1 285 ? -13.330 8.643 15.844 1.00 13.00 285 LYS A O 1
ATOM 2247 N N . ALA A 1 286 ? -13.902 6.526 16.278 1.00 10.39 286 ALA A N 1
ATOM 2248 C CA . ALA A 1 286 ? -14.729 6.888 17.419 1.00 11.44 286 ALA A CA 1
ATOM 2249 C C . ALA A 1 286 ? -13.905 7.534 18.531 1.00 11.42 286 ALA A C 1
ATOM 2250 O O . ALA A 1 286 ? -14.379 8.466 19.189 1.00 11.45 286 ALA A O 1
ATOM 2252 N N . LYS A 1 287 ? -12.711 7.003 18.769 1.00 12.34 287 LYS A N 1
ATOM 2253 C CA . LYS A 1 287 ? -11.832 7.579 19.792 1.00 13.59 287 LYS A CA 1
ATOM 2254 C C . LYS A 1 287 ? -11.486 9.020 19.416 1.00 14.19 287 LYS A C 1
ATOM 2255 O O . LYS A 1 287 ? -11.535 9.929 20.265 1.00 15.69 287 LYS A O 1
ATOM 2261 N N . THR A 1 288 ? -11.146 9.248 18.154 1.00 12.42 288 THR A N 1
ATOM 2262 C CA . THR A 1 288 ? -10.727 10.566 17.661 1.00 15.34 288 THR A CA 1
ATOM 2263 C C . THR A 1 288 ? -11.863 11.566 17.636 1.00 15.72 288 THR A C 1
ATOM 2264 O O . THR A 1 288 ? -11.769 12.698 18.131 1.00 17.24 288 THR A O 1
ATOM 2268 N N . ILE A 1 289 ? -12.991 11.182 17.055 1.00 13.85 289 ILE A N 1
ATOM 2269 C CA . ILE A 1 289 ? -14.079 12.135 16.854 1.00 12.82 289 ILE A CA 1
ATOM 2270 C C . ILE A 1 289 ? -14.897 12.314 18.130 1.00 12.66 289 ILE A C 1
ATOM 2271 O O . ILE A 1 289 ? -15.280 13.423 18.488 1.00 14.30 289 ILE A O 1
ATOM 2276 N N . LEU A 1 290 ? -15.201 11.208 18.798 1.00 12.14 290 LEU A N 1
ATOM 2277 C CA . LEU A 1 290 ? -16.140 11.215 19.897 1.00 12.00 290 LEU A CA 1
ATOM 2278 C C . LEU A 1 290 ? -15.516 11.137 21.272 1.00 14.78 290 LEU A C 1
ATOM 2279 O O . LEU A 1 290 ? -16.205 11.205 22.275 1.00 15.79 290 LEU A O 1
ATOM 2284 N N . ASN A 1 291 ? -14.207 10.942 21.315 1.00 13.16 291 ASN A N 1
ATOM 2285 C CA A ASN A 1 291 ? -13.547 10.661 22.582 0.50 14.48 291 ASN A CA 1
ATOM 2286 C CA B ASN A 1 291 ? -13.512 10.618 22.563 0.50 13.94 291 ASN A CA 1
ATOM 2287 C C . ASN A 1 291 ? -14.159 9.462 23.309 1.00 15.21 291 ASN A C 1
ATOM 2288 O O . ASN A 1 291 ? -14.244 9.433 24.533 1.00 15.71 291 ASN A O 1
ATOM 2297 N N . TRP A 1 292 ? -14.566 8.471 22.528 1.00 12.83 292 TRP A N 1
ATOM 2298 C CA . TRP A 1 292 ? -15.249 7.308 23.086 1.00 12.87 292 TRP A CA 1
ATOM 2299 C C . TRP A 1 292 ? -14.274 6.132 23.208 1.00 13.94 292 TRP A C 1
ATOM 2300 O O . TRP A 1 292 ? -13.508 5.842 22.286 1.00 14.08 292 TRP A O 1
ATOM 2311 N N . GLU A 1 293 ? -14.370 5.408 24.325 1.00 13.34 293 GLU A N 1
ATOM 2312 C CA A GLU A 1 293 ? -13.792 4.086 24.413 0.50 14.36 293 GLU A CA 1
ATOM 2313 C CA B GLU A 1 293 ? -13.696 4.117 24.496 0.50 15.61 293 GLU A CA 1
ATOM 2314 C C . GLU A 1 293 ? -14.605 3.245 25.386 1.00 13.99 293 GLU A C 1
ATOM 2315 O O . GLU A 1 293 ? -15.295 3.754 26.265 1.00 15.18 293 GLU A O 1
ATOM 2326 N N . PRO A 1 294 ? -14.554 1.939 25.198 1.00 14.32 294 PRO A N 1
ATOM 2327 C CA . PRO A 1 294 ? -15.356 1.104 26.080 1.00 14.19 294 PRO A CA 1
ATOM 2328 C C . PRO A 1 294 ? -14.701 0.932 27.431 1.00 13.96 294 PRO A C 1
ATOM 2329 O O . PRO A 1 294 ? -13.459 0.935 27.506 1.00 15.04 294 PRO A O 1
ATOM 2333 N N . LYS A 1 295 ? -15.498 0.826 28.470 1.00 13.41 295 LYS A N 1
ATOM 2334 C CA . LYS A 1 295 ? -14.992 0.740 29.833 1.00 15.01 295 LYS A CA 1
ATOM 2335 C C . LYS A 1 295 ? -15.122 -0.661 30.422 1.00 16.61 295 LYS A C 1
ATOM 2336 O O . LYS A 1 295 ? -14.403 -0.985 31.373 1.00 17.59 295 LYS A O 1
ATOM 2342 N N . VAL A 1 296 ? -16.021 -1.504 29.924 1.00 12.65 296 VAL A N 1
ATOM 2343 C CA . VAL A 1 296 ? -16.340 -2.777 30.568 1.00 12.51 296 VAL A CA 1
ATOM 2344 C C . VAL A 1 296 ? -15.737 -3.944 29.815 1.00 13.59 296 VAL A C 1
ATOM 2345 O O . VAL A 1 296 ? -16.038 -4.191 28.640 1.00 13.20 296 VAL A O 1
ATOM 2349 N N . SER A 1 297 ? -14.881 -4.689 30.518 1.00 14.62 297 SER A N 1
ATOM 2350 C CA . SER A 1 297 ? -14.264 -5.897 29.965 1.00 15.29 297 SER A CA 1
ATOM 2351 C C . SER A 1 297 ? -15.307 -6.989 29.784 1.00 13.75 297 SER A C 1
ATOM 2352 O O . SER A 1 297 ? -16.343 -6.969 30.421 1.00 13.62 297 SER A O 1
ATOM 2355 N N . LEU A 1 298 ? -15.010 -7.940 28.910 1.00 14.80 298 LEU A N 1
ATOM 2356 C CA . LEU A 1 298 ? -15.944 -9.070 28.705 1.00 13.63 298 LEU A CA 1
ATOM 2357 C C . LEU A 1 298 ? -16.187 -9.810 30.011 1.00 13.51 298 LEU A C 1
ATOM 2358 O O . LEU A 1 298 ? -17.308 -10.187 30.340 1.00 14.08 298 LEU A O 1
ATOM 2363 N N . GLU A 1 299 ? -15.120 -10.068 30.756 1.00 15.87 299 GLU A N 1
ATOM 2364 C CA . GLU A 1 299 ? -15.287 -10.784 32.006 1.00 17.65 299 GLU A CA 1
ATOM 2365 C C . GLU A 1 299 ? -16.225 -10.085 32.962 1.00 15.73 299 GLU A C 1
ATOM 2366 O O . GLU A 1 299 ? -17.145 -10.675 33.529 1.00 16.18 299 GLU A O 1
ATOM 2372 N N . ASP A 1 300 ? -16.081 -8.764 33.076 1.00 15.34 300 ASP A N 1
ATOM 2373 C CA . ASP A 1 300 ? -16.900 -8.010 33.986 1.00 14.51 300 ASP A CA 1
ATOM 2374 C C . ASP A 1 300 ? -18.314 -7.849 33.443 1.00 13.93 300 ASP A C 1
ATOM 2375 O O . ASP A 1 300 ? -19.285 -7.858 34.175 1.00 14.77 300 ASP A O 1
ATOM 2380 N N . GLY A 1 301 ? -18.416 -7.702 32.125 1.00 13.27 301 GLY A N 1
ATOM 2381 C CA . GLY A 1 301 ? -19.744 -7.623 31.515 1.00 11.77 301 GLY A CA 1
ATOM 2382 C C . GLY A 1 301 ? -20.567 -8.885 31.631 1.00 10.61 301 GLY A C 1
ATOM 2383 O O . GLY A 1 301 ? -21.752 -8.819 31.845 1.00 12.99 301 GLY A O 1
ATOM 2384 N N . VAL A 1 302 ? -19.948 -10.032 31.438 1.00 11.89 302 VAL A N 1
ATOM 2385 C CA . VAL A 1 302 ? -20.600 -11.308 31.685 1.00 11.67 302 VAL A CA 1
ATOM 2386 C C . VAL A 1 302 ? -21.115 -11.404 33.109 1.00 13.66 302 VAL A C 1
ATOM 2387 O O . VAL A 1 302 ? -22.238 -11.799 33.300 1.00 13.12 302 VAL A O 1
ATOM 2391 N N . ILE A 1 303 ? -20.304 -10.995 34.071 1.00 13.90 303 ILE A N 1
ATOM 2392 C CA . ILE A 1 303 ? -20.755 -11.036 35.471 1.00 14.39 303 ILE A CA 1
ATOM 2393 C C . ILE A 1 303 ? -21.975 -10.143 35.707 1.00 14.59 303 ILE A C 1
ATOM 2394 O O . ILE A 1 303 ? -22.968 -10.562 36.308 1.00 15.94 303 ILE A O 1
ATOM 2399 N N . LYS A 1 304 ? -21.941 -8.923 35.173 1.00 14.48 304 LYS A N 1
ATOM 2400 C CA . LYS A 1 304 ? -23.057 -8.014 35.283 1.00 14.24 304 LYS A CA 1
ATOM 2401 C C . LYS A 1 304 ? -24.307 -8.542 34.627 1.00 14.45 304 LYS A C 1
ATOM 2402 O O . LYS A 1 304 ? -25.451 -8.402 35.092 1.00 14.62 304 LYS A O 1
ATOM 2408 N N . THR A 1 305 ? -24.112 -9.127 33.449 1.00 12.04 305 THR A N 1
ATOM 2409 C CA . THR A 1 305 ? -25.231 -9.637 32.699 1.00 12.08 305 THR A CA 1
ATOM 2410 C C . THR A 1 305 ? -25.873 -10.824 33.399 1.00 11.70 305 THR A C 1
ATOM 2411 O O . THR A 1 305 ? -27.099 -10.918 33.481 1.00 12.54 305 THR A O 1
ATOM 2415 N N . GLU A 1 306 ? -25.046 -11.741 33.895 1.00 12.80 306 GLU A N 1
ATOM 2416 C CA . GLU A 1 306 ? -25.551 -12.902 34.650 1.00 13.74 306 GLU A CA 1
ATOM 2417 C C . GLU A 1 306 ? -26.306 -12.463 35.913 1.00 14.08 306 GLU A C 1
ATOM 2418 O O . GLU A 1 306 ? -27.337 -13.039 36.212 1.00 13.62 306 GLU A O 1
ATOM 2424 N N . GLU A 1 307 ? -25.802 -11.449 36.598 1.00 14.32 307 GLU A N 1
ATOM 2425 C CA . GLU A 1 307 ? -26.540 -10.918 37.767 1.00 16.63 307 GLU A CA 1
ATOM 2426 C C . GLU A 1 307 ? -27.926 -10.462 37.371 1.00 16.24 307 GLU A C 1
ATOM 2427 O O . GLU A 1 307 ? -28.936 -10.780 38.015 1.00 17.35 307 GLU A O 1
ATOM 2433 N N . TRP A 1 308 ? -28.031 -9.734 36.259 1.00 14.23 308 TRP A N 1
ATOM 2434 C CA . TRP A 1 308 ? -29.311 -9.274 35.797 1.00 14.26 308 TRP A CA 1
ATOM 2435 C C . TRP A 1 308 ? -30.234 -10.428 35.409 1.00 15.79 308 TRP A C 1
ATOM 2436 O O . TRP A 1 308 ? -31.409 -10.487 35.801 1.00 16.24 308 TRP A O 1
ATOM 2447 N N . ILE A 1 309 ? -29.746 -11.352 34.587 1.00 13.94 309 ILE A N 1
ATOM 2448 C CA . ILE A 1 309 ? -30.592 -12.456 34.159 1.00 13.81 309 ILE A CA 1
ATOM 2449 C C . ILE A 1 309 ? -31.087 -13.267 35.371 1.00 15.71 309 ILE A C 1
ATOM 2450 O O . ILE A 1 309 ? -32.278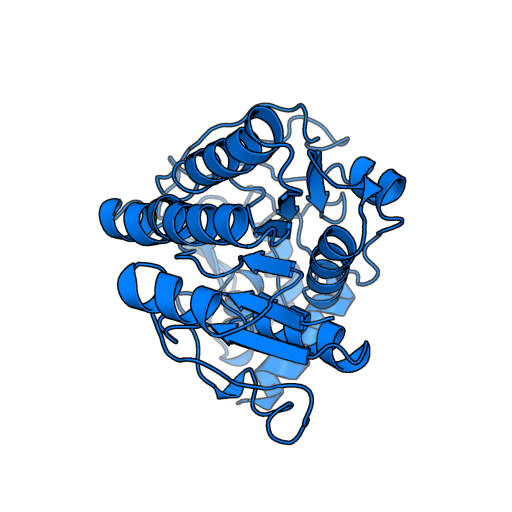 -13.610 35.415 1.00 16.87 309 ILE A O 1
ATOM 2455 N N . LYS A 1 310 ? -30.190 -13.517 36.317 1.00 15.61 310 LYS A N 1
ATOM 2456 C CA . LYS A 1 310 ? -30.534 -14.295 37.518 1.00 15.22 310 LYS A CA 1
ATOM 2457 C C . LYS A 1 3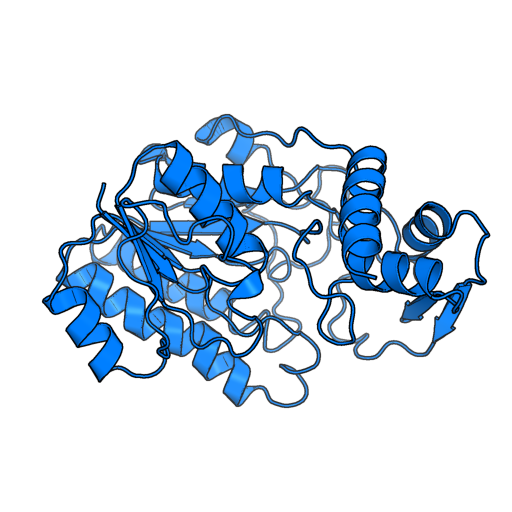10 ? -31.622 -13.577 38.301 1.00 21.40 310 LYS A C 1
ATOM 2458 O O . LYS A 1 310 ? -32.524 -14.216 38.856 1.00 20.50 310 LYS A O 1
ATOM 2464 N N . SER A 1 311 ? -31.582 -12.253 38.302 1.00 19.54 311 SER A N 1
ATOM 2465 C CA . SER A 1 311 ? -32.564 -11.456 39.050 1.00 21.01 311 SER A CA 1
ATOM 2466 C C . SER A 1 311 ? -33.982 -11.640 38.540 1.00 22.62 311 SER A C 1
ATOM 2467 O O . SER A 1 311 ? -34.937 -11.380 39.280 1.00 28.53 311 SER A O 1
ATOM 2470 N N . LEU A 1 312 ? -34.173 -12.092 37.313 1.00 23.01 312 LEU A N 1
ATOM 2471 C CA . LEU A 1 312 ? -35.499 -12.253 36.752 1.00 31.37 312 LEU A CA 1
ATOM 2472 C C . LEU A 1 312 ? -36.033 -13.663 36.925 1.00 32.89 312 LEU A C 1
ATOM 2473 O O . LEU A 1 312 ? -37.170 -13.912 36.556 1.00 34.52 312 LEU A O 1
ATOM 2478 N N . LYS A 1 313 ? -35.208 -14.589 37.406 1.00 31.52 313 LYS A N 1
ATOM 2479 C CA . LYS A 1 313 ? -35.628 -15.990 37.508 1.00 39.12 313 LYS A CA 1
ATOM 2480 C C . LYS A 1 313 ? -36.287 -16.298 38.846 1.00 42.32 313 LYS A C 1
ATOM 2481 O O . LYS A 1 313 ? -35.898 -15.722 39.859 1.00 48.02 313 LYS A O 1
#

Solvent-accessible surface area: 13874 Å² total; per-residue (Å²): 102,84,0,0,0,0,9,0,2,15,33,33,2,1,24,0,0,56,63,0,8,106,55,149,25,56,0,18,2,0,16,57,46,86,58,16,86,76,66,20,11,90,106,11,69,176,51,165,39,24,99,86,64,32,132,11,36,10,73,63,143,135,42,2,17,83,16,2,90,117,34,79,10,66,1,0,0,2,21,17,30,33,98,40,21,44,73,0,56,106,73,44,162,41,3,90,48,25,2,14,72,0,1,66,10,0,0,68,16,0,52,86,91,116,0,22,0,0,1,14,5,12,1,28,0,1,52,102,5,114,67,149,117,10,3,23,27,171,55,90,86,94,81,26,8,49,18,3,23,6,7,18,37,0,2,83,74,0,20,47,20,67,160,74,109,175,5,47,0,0,0,0,9,8,2,48,18,3,1,11,35,24,90,36,41,75,95,19,22,42,2,1,48,4,0,20,29,22,44,68,118,66,60,0,77,2,93,24,83,0,139,10,18,24,0,13,0,3,0,69,4,0,2,44,0,0,0,22,0,5,81,20,73,167,0,34,15,63,41,0,0,0,0,34,29,136,42,38,23,13,36,123,0,0,98,68,1,0,54,140,145,14,56,52,87,95,59,124,26,82,23,88,120,6,35,9,90,51,0,7,2,36,34,97,56,0,86,109,38,20,135,15,101,28,166,26,51,31,98,76,0,10,117,88,1,33,129,51,4,134,83,115,129

Secondary structure (DSSP, 8-state):
-EEEEETTTSHHHHHHHHHHHHTT-EEEEE---SS--GGGTGGGTT-TTEEEEE---TT-HHHHHHHHHTS--SEEEE------HHHHHH-HHHHHIIIIIHHHHHHHHHHHHT-EEEEE--GGGBPPP-STT-B-TTSPB---SHHHHHHHHHHHHHHHHHHHH---EEEEEE--EE-TT---STTS-HHHHHHHHHHTT--EEEETTS--EE--EEHHHHHHHHHHHHH-GGGTT-EEEE--S--EEHHHHHHHHHTTSS-EEEE--S-GGG--S---B--HHHHHHH-------HHHHHHHHHHHHHHT-

InterPro domains:
  IPR016040 NAD(P)-binding domain [PF16363] (4-304)
  IPR036291 NAD(P)-binding domain superfamily [SSF51735] (1-313)

Foldseek 3Di:
DEEEEECLQADLNVLLVVVCVVVPAQYEYEYLCPPGDNVSPPVCVPRVSPPYYHNDALLPLVVLLVVLVVDQAAEYEYDWFDDDQLVCQVPVVVRLSRQAVSLVSNLVSCLVRLYEYEREAALLQAAADDDLLFDDPVHDGDQLGSNSVSRVNSVVSNLVCCVPPVRFYAYEHEWAEDAPRADQDPSGDLLSVLLVCLVVQHEAEAEDPQQAKGFYAYSNLVSVLSNLCGVASLRTSYYAYDGASDMDTRVVSNCLNNVVSHHYYYDHHSCPSSDRRHHGDNRVVCCVRRVGHGDDDPNRRSVRRSVNVVVVD

CATH classification: 3.40.50.720 (+1 more: 3.90.25.10)

Nearest PDB structures (foldseek):
  6bwl-assembly1_A-2  TM=1.003E+00  e=2.405E-69  Bacillus thuringiensis serovar israelensis ATCC 35646
  6pnl-assembly1_A  TM=9.342E-01  e=8.248E-30  Methanothermobacter thermautotrophicus
  8vr2-assembly1_C  TM=8.524E-01  e=7.144E-29  Psychrobacter cryohalolentis K5
  2c5e-assembly1_B  TM=8.812E-01  e=1.597E-24  Arabidopsis thaliana
  2c5a-assembly1_B  TM=8.770E-01  e=6.343E-24  Arabidopsis thaliana